Protein AF-A0A9N9E9T6-F1 (afdb_monomer_lite)

Organism: NCBI:txid144530

pLDDT: mean 80.27, std 19.2, range [34.91, 97.0]

Structure (mmCIF, N/CA/C/O backbone):
data_AF-A0A9N9E9T6-F1
#
_entry.id   AF-A0A9N9E9T6-F1
#
loop_
_atom_site.group_PDB
_atom_site.id
_atom_site.type_symbol
_atom_site.label_atom_id
_atom_site.label_alt_id
_atom_site.label_comp_id
_atom_site.label_asym_id
_atom_site.label_entity_id
_atom_site.label_seq_id
_atom_site.pdbx_PDB_ins_code
_atom_site.Cartn_x
_atom_site.Cartn_y
_atom_site.Cartn_z
_atom_site.occupancy
_atom_site.B_iso_or_equiv
_atom_site.auth_seq_id
_atom_site.auth_comp_id
_atom_site.auth_asym_id
_atom_site.auth_atom_id
_atom_site.pdbx_PDB_model_num
ATOM 1 N N . TYR A 1 1 ? -18.370 -9.117 -5.493 1.00 63.47 1 TYR A N 1
ATOM 2 C CA . TYR A 1 1 ? -17.290 -8.303 -4.885 1.00 63.47 1 TYR A CA 1
ATOM 3 C C . TYR A 1 1 ? -17.843 -7.267 -3.908 1.00 63.47 1 TYR A C 1
ATOM 5 O O . TYR A 1 1 ? -17.446 -7.291 -2.751 1.00 63.47 1 TYR A O 1
ATOM 13 N N . GLN A 1 2 ? -18.786 -6.411 -4.325 1.00 74.94 2 GLN A N 1
ATOM 14 C CA . GLN A 1 2 ? -19.366 -5.367 -3.461 1.00 74.94 2 GLN A CA 1
ATOM 15 C C . GLN A 1 2 ? -20.011 -5.919 -2.179 1.00 74.94 2 GLN A C 1
ATOM 17 O O . GLN A 1 2 ? -19.661 -5.466 -1.097 1.00 74.94 2 GLN A O 1
ATOM 22 N N . GLU A 1 3 ? -20.833 -6.968 -2.274 1.00 76.94 3 GLU A N 1
ATOM 23 C CA . GLU A 1 3 ? -21.468 -7.574 -1.090 1.00 76.94 3 GLU A CA 1
ATOM 24 C C . GLU A 1 3 ? -20.465 -8.157 -0.084 1.00 76.94 3 GLU A C 1
ATOM 26 O O . GLU A 1 3 ? -20.664 -8.079 1.125 1.00 76.94 3 GLU A O 1
ATOM 31 N N . GLN A 1 4 ? -19.365 -8.746 -0.565 1.00 77.50 4 GLN A N 1
ATOM 32 C CA . GLN A 1 4 ? -18.329 -9.294 0.314 1.00 77.50 4 GLN A CA 1
ATOM 33 C C . GLN A 1 4 ? -17.554 -8.179 1.013 1.00 77.50 4 GLN A C 1
ATOM 35 O O . GLN A 1 4 ? -17.301 -8.279 2.211 1.00 77.50 4 GLN A O 1
ATOM 40 N N . LYS A 1 5 ? -17.229 -7.102 0.287 1.00 80.81 5 LYS A N 1
ATOM 41 C CA . LYS A 1 5 ? -16.600 -5.913 0.864 1.00 80.81 5 LYS A CA 1
ATOM 42 C C . LYS A 1 5 ? -17.483 -5.315 1.961 1.00 80.81 5 LYS A C 1
ATOM 44 O O . LYS A 1 5 ? -17.016 -5.118 3.074 1.00 80.81 5 LYS A O 1
ATOM 49 N N . GLU A 1 6 ? -18.768 -5.131 1.679 1.00 87.00 6 GLU A N 1
ATOM 50 C CA . GLU A 1 6 ? -19.719 -4.568 2.637 1.00 87.00 6 GLU A CA 1
ATOM 51 C C . GLU A 1 6 ? -19.881 -5.447 3.889 1.00 87.00 6 GLU A C 1
ATOM 53 O O . GLU A 1 6 ? -19.953 -4.939 5.007 1.00 87.00 6 GLU A O 1
ATOM 58 N N . ARG A 1 7 ? -19.891 -6.780 3.735 1.00 88.56 7 ARG A N 1
ATOM 59 C CA . ARG A 1 7 ? -19.899 -7.706 4.881 1.00 88.56 7 ARG A CA 1
ATOM 60 C C . ARG A 1 7 ? -18.643 -7.565 5.737 1.00 88.56 7 ARG A C 1
ATOM 62 O O . ARG A 1 7 ? -18.753 -7.557 6.960 1.00 88.56 7 ARG A O 1
ATOM 69 N N . VAL A 1 8 ? -17.470 -7.461 5.112 1.00 88.75 8 VAL A N 1
ATOM 70 C CA . VAL A 1 8 ? -16.201 -7.270 5.829 1.00 88.75 8 VAL A CA 1
ATOM 71 C C . VAL A 1 8 ? -16.197 -5.934 6.565 1.00 88.75 8 VAL A C 1
ATOM 73 O O . VAL A 1 8 ? -15.870 -5.913 7.749 1.00 88.75 8 VAL A O 1
ATOM 76 N N . ASP A 1 9 ? -16.620 -4.852 5.915 1.00 89.81 9 ASP A N 1
ATOM 77 C CA . ASP A 1 9 ? -16.664 -3.519 6.523 1.00 89.81 9 ASP A CA 1
ATOM 78 C C . ASP A 1 9 ? -17.612 -3.503 7.736 1.00 89.81 9 ASP A C 1
ATOM 80 O O . ASP A 1 9 ? -17.211 -3.095 8.824 1.00 89.81 9 ASP A O 1
ATOM 84 N N . LYS A 1 10 ? -18.804 -4.110 7.622 1.00 92.50 10 LYS A N 1
ATOM 85 C CA . LYS A 1 10 ? -19.735 -4.271 8.757 1.00 92.50 10 LYS A CA 1
ATOM 86 C C . LYS A 1 10 ? -19.143 -5.077 9.915 1.00 92.50 10 LYS A C 1
ATOM 88 O O . LYS A 1 10 ? -19.420 -4.779 11.076 1.00 92.50 10 LYS A O 1
ATOM 93 N N . LEU A 1 11 ? -18.371 -6.127 9.633 1.00 92.25 11 LEU A N 1
ATOM 94 C CA . LEU A 1 11 ? -17.712 -6.915 10.681 1.00 92.25 11 LEU A CA 1
ATOM 95 C C . LEU A 1 11 ? -16.630 -6.101 11.388 1.00 92.25 11 LEU A C 1
ATOM 97 O O . LEU A 1 11 ? -16.547 -6.136 12.613 1.00 92.25 11 LEU A O 1
ATOM 101 N N . LYS A 1 12 ? -15.836 -5.344 10.631 1.00 91.50 12 LYS A N 1
ATOM 102 C CA . LYS A 1 12 ? -14.833 -4.437 11.187 1.00 91.50 12 LYS A CA 1
ATOM 103 C C . LYS A 1 12 ? -15.467 -3.364 12.067 1.00 91.50 12 LYS A C 1
ATOM 105 O O . LYS A 1 12 ? -14.979 -3.129 13.169 1.00 91.50 12 LYS A O 1
ATOM 110 N N . ASP A 1 13 ? -16.583 -2.785 11.633 1.00 93.06 13 ASP A N 1
ATOM 111 C CA . ASP A 1 13 ? -17.320 -1.791 12.416 1.00 93.06 13 ASP A CA 1
ATOM 112 C C . ASP A 1 13 ? -17.833 -2.384 13.731 1.00 93.06 13 ASP A C 1
ATOM 114 O O . ASP A 1 13 ? -17.643 -1.787 14.788 1.00 93.06 13 ASP A O 1
ATOM 118 N N . LYS A 1 14 ? -18.399 -3.599 13.702 1.00 93.62 14 LYS A N 1
ATOM 119 C CA . LYS A 1 14 ? -18.826 -4.308 14.921 1.00 93.62 14 LYS A CA 1
ATOM 120 C C . LYS A 1 14 ? -17.665 -4.584 15.876 1.00 93.62 14 LYS A C 1
ATOM 122 O O . LYS A 1 14 ? -17.822 -4.429 17.084 1.00 93.62 14 LYS A O 1
ATOM 127 N N . LEU A 1 15 ? -16.509 -4.998 15.355 1.00 93.00 15 LEU A N 1
ATOM 128 C CA . LEU A 1 15 ? -15.321 -5.243 16.175 1.00 93.00 1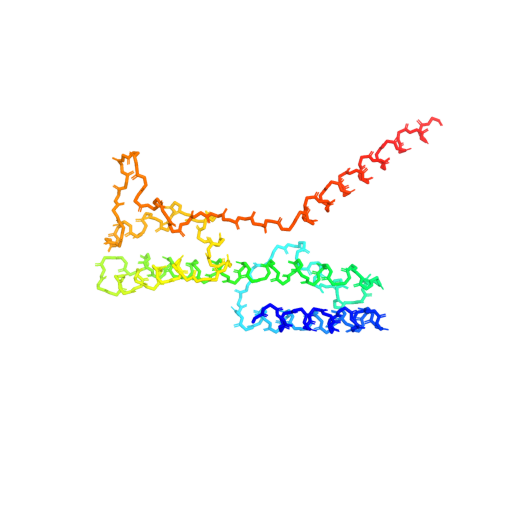5 LEU A CA 1
ATOM 129 C C . LEU A 1 15 ? -14.812 -3.951 16.821 1.00 93.00 15 LEU A C 1
ATOM 131 O O . LEU A 1 15 ? -14.514 -3.952 18.013 1.00 93.00 15 LEU A O 1
ATOM 135 N N . ALA A 1 16 ? -14.766 -2.857 16.058 1.00 93.38 16 ALA A N 1
ATOM 136 C CA . ALA A 1 16 ? -14.370 -1.549 16.561 1.00 93.38 16 ALA A CA 1
ATOM 137 C C . ALA A 1 16 ? -15.360 -1.001 17.599 1.00 93.38 16 ALA A C 1
ATOM 139 O O . ALA A 1 16 ? -14.928 -0.412 18.578 1.00 93.38 16 ALA A O 1
ATOM 140 N N . GLN A 1 17 ? -16.669 -1.202 17.415 1.00 95.19 17 GLN A N 1
ATOM 141 C CA . GLN A 1 17 ? -17.698 -0.772 18.373 1.00 95.19 17 GLN A CA 1
ATOM 142 C C . GLN A 1 17 ? -17.651 -1.557 19.686 1.00 95.19 17 GLN A C 1
ATOM 144 O O . GLN A 1 17 ? -17.897 -0.982 20.741 1.00 95.19 17 GLN A O 1
ATOM 149 N N . ASN A 1 18 ? -17.352 -2.857 19.622 1.00 95.12 18 ASN A N 1
ATOM 150 C CA . ASN A 1 18 ? -17.278 -3.708 20.806 1.00 95.12 18 ASN A CA 1
ATOM 151 C C . ASN A 1 18 ? -16.043 -3.387 21.664 1.00 95.12 18 ASN A C 1
ATOM 153 O O . ASN A 1 18 ? -16.147 -3.261 22.879 1.00 95.12 18 ASN A O 1
ATOM 157 N N . ASP A 1 19 ? -14.874 -3.247 21.032 1.00 94.69 19 ASP A N 1
ATOM 158 C CA . ASP A 1 19 ? -13.629 -2.891 21.717 1.00 94.69 19 ASP A CA 1
ATOM 159 C C . ASP A 1 19 ? -12.697 -2.111 20.767 1.00 94.69 19 ASP A C 1
ATOM 161 O O . ASP A 1 19 ? -11.905 -2.714 20.024 1.00 94.69 19 ASP A O 1
ATOM 165 N N . PRO A 1 20 ? -12.769 -0.765 20.778 1.00 94.38 20 PRO A N 1
ATOM 166 C CA . PRO A 1 20 ? -11.979 0.086 19.891 1.00 94.38 20 PRO A CA 1
ATOM 167 C C . PRO A 1 20 ? -10.471 -0.121 20.055 1.00 94.38 20 PRO A C 1
ATOM 169 O O . PRO A 1 20 ? -9.730 -0.143 19.071 1.00 94.38 20 PRO A O 1
ATOM 172 N N . GLN A 1 21 ? -10.001 -0.313 21.290 1.00 94.81 21 GLN A N 1
ATOM 173 C CA . GLN A 1 21 ? -8.575 -0.433 21.587 1.00 94.81 21 GLN A CA 1
ATOM 174 C C . GLN A 1 21 ? -8.018 -1.779 21.128 1.00 94.81 21 GLN A C 1
ATOM 176 O O . GLN A 1 21 ? -6.951 -1.835 20.508 1.00 94.81 21 GLN A O 1
ATOM 181 N N . LYS A 1 22 ? -8.731 -2.876 21.406 1.00 95.06 22 LYS A N 1
ATOM 182 C CA . LYS A 1 22 ? -8.337 -4.213 20.950 1.00 95.06 22 LYS A CA 1
ATOM 183 C C . LYS A 1 22 ? -8.399 -4.317 19.433 1.00 95.06 22 LYS A C 1
ATOM 185 O O . LYS A 1 22 ? -7.484 -4.884 18.832 1.00 95.06 22 LYS A O 1
ATOM 190 N N . TYR A 1 23 ? -9.427 -3.741 18.811 1.00 96.56 23 TYR A N 1
ATOM 191 C CA . TYR A 1 23 ? -9.511 -3.676 17.358 1.00 96.56 23 TYR A CA 1
ATOM 192 C C . TYR A 1 23 ? -8.375 -2.834 16.758 1.00 96.56 23 TYR A C 1
ATOM 194 O O . TYR A 1 23 ? -7.718 -3.286 15.824 1.00 96.56 23 TYR A O 1
ATOM 202 N N . GLY A 1 24 ? -8.063 -1.669 17.336 1.00 95.56 24 GLY A N 1
ATOM 203 C CA . GLY A 1 24 ? -6.938 -0.830 16.909 1.00 95.56 24 GLY A CA 1
ATOM 204 C C . GLY A 1 24 ? -5.594 -1.564 16.957 1.00 95.56 24 GLY A C 1
ATOM 205 O O . GLY A 1 24 ? -4.829 -1.522 15.993 1.00 95.56 24 GLY A O 1
ATOM 206 N N . LYS A 1 25 ? -5.339 -2.334 18.022 1.00 96.56 25 LYS A N 1
ATOM 207 C CA . LYS A 1 25 ? -4.152 -3.201 18.141 1.00 96.56 25 LYS A CA 1
ATOM 208 C C . LYS A 1 25 ? -4.099 -4.279 17.060 1.00 96.56 25 LYS A C 1
ATOM 210 O O . LYS A 1 25 ? -3.042 -4.505 16.470 1.00 96.56 25 LYS A O 1
ATOM 215 N N . LEU A 1 26 ? -5.229 -4.932 16.786 1.00 95.81 26 LEU A N 1
ATOM 216 C CA . LEU A 1 26 ? -5.341 -5.930 15.720 1.00 95.81 26 LEU A CA 1
ATOM 217 C C . LEU A 1 26 ? -5.077 -5.308 14.341 1.00 95.81 26 LEU A C 1
ATOM 219 O O . LEU A 1 26 ? -4.311 -5.859 13.553 1.00 95.81 26 LEU A O 1
ATOM 223 N N . ALA A 1 27 ? -5.666 -4.143 14.067 1.00 95.44 27 ALA A N 1
ATOM 224 C CA . ALA A 1 27 ? -5.449 -3.400 12.834 1.00 95.44 27 ALA A CA 1
ATOM 225 C C . ALA A 1 27 ? -3.969 -3.031 12.657 1.00 95.44 27 ALA A C 1
ATOM 227 O O . ALA A 1 27 ? -3.389 -3.319 11.610 1.00 95.44 27 ALA A O 1
ATOM 228 N N . ALA A 1 28 ? -3.330 -2.482 13.696 1.00 96.75 28 ALA A N 1
ATOM 229 C CA . ALA A 1 28 ? -1.909 -2.142 13.673 1.00 96.75 28 ALA A CA 1
ATOM 230 C C . ALA A 1 28 ? -1.019 -3.364 13.407 1.00 96.75 28 ALA A C 1
ATOM 232 O O . ALA A 1 28 ? -0.074 -3.273 12.624 1.00 96.75 28 ALA A O 1
ATOM 233 N N . ARG A 1 29 ? -1.341 -4.525 13.995 1.00 97.00 29 ARG A N 1
ATOM 234 C CA . ARG A 1 29 ? -0.634 -5.783 13.717 1.00 97.00 29 ARG A CA 1
ATOM 235 C C . ARG A 1 29 ? -0.769 -6.201 12.252 1.00 97.00 29 ARG A C 1
ATOM 237 O O . ARG A 1 29 ? 0.240 -6.472 11.612 1.00 97.00 29 ARG A O 1
ATOM 244 N N . ASN A 1 30 ? -1.984 -6.193 11.706 1.00 95.88 30 ASN A N 1
ATOM 245 C CA . ASN A 1 30 ? -2.220 -6.542 10.301 1.00 95.88 30 ASN A CA 1
ATOM 246 C C . ASN A 1 30 ? -1.492 -5.584 9.342 1.00 95.88 30 ASN A C 1
ATOM 248 O O . ASN A 1 30 ? -1.000 -5.994 8.290 1.00 95.88 30 ASN A O 1
ATOM 252 N N . ILE A 1 31 ? -1.417 -4.298 9.696 1.00 95.94 31 ILE A N 1
ATOM 253 C CA . ILE A 1 31 ? -0.653 -3.296 8.948 1.00 95.94 31 ILE A CA 1
ATOM 254 C C . ILE A 1 31 ? 0.850 -3.599 9.028 1.00 95.94 31 ILE A C 1
ATOM 256 O O . ILE A 1 31 ? 1.522 -3.594 7.999 1.00 95.94 31 ILE A O 1
ATOM 260 N N . ALA A 1 32 ? 1.375 -3.920 10.212 1.00 94.75 32 ALA A N 1
ATOM 261 C CA . ALA A 1 32 ? 2.779 -4.285 10.392 1.00 94.75 32 ALA A CA 1
ATOM 262 C C . ALA A 1 32 ? 3.163 -5.544 9.596 1.00 94.75 32 ALA A C 1
ATOM 264 O O . ALA A 1 32 ? 4.214 -5.562 8.959 1.00 94.75 32 ALA A O 1
ATOM 265 N N . GLU A 1 33 ? 2.298 -6.561 9.559 1.00 95.44 33 GLU A N 1
ATOM 266 C CA . GLU A 1 33 ? 2.499 -7.767 8.744 1.00 95.44 33 GLU A CA 1
ATOM 267 C C . GLU A 1 33 ? 2.575 -7.426 7.245 1.00 95.44 33 GLU A C 1
ATOM 269 O O . GLU A 1 33 ? 3.453 -7.923 6.541 1.00 95.44 33 GLU A O 1
ATOM 274 N N . ARG A 1 34 ? 1.730 -6.506 6.756 1.00 94.19 34 ARG A N 1
ATOM 275 C CA . ARG A 1 34 ? 1.786 -6.017 5.364 1.00 94.19 34 ARG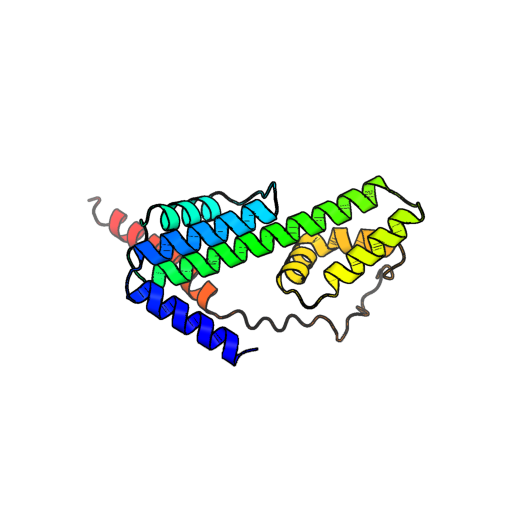 A CA 1
ATOM 276 C C . ARG A 1 34 ? 3.071 -5.254 5.055 1.00 94.19 34 ARG A C 1
ATOM 278 O O . ARG A 1 34 ? 3.656 -5.467 3.996 1.00 94.19 34 ARG A O 1
ATOM 285 N N . ILE A 1 35 ? 3.502 -4.376 5.960 1.00 93.88 35 ILE A N 1
ATOM 286 C CA . ILE A 1 35 ? 4.761 -3.630 5.820 1.00 93.88 35 ILE A CA 1
ATOM 287 C C . ILE A 1 35 ? 5.934 -4.611 5.777 1.00 93.88 35 ILE A C 1
ATOM 289 O O . ILE A 1 35 ? 6.765 -4.535 4.878 1.00 93.88 35 ILE A O 1
ATOM 293 N N . SER A 1 36 ? 5.964 -5.575 6.700 1.00 92.94 36 SER A N 1
ATOM 294 C CA . SER A 1 36 ? 7.016 -6.589 6.773 1.00 92.94 36 SER A CA 1
ATOM 295 C C . SER A 1 36 ? 7.070 -7.457 5.515 1.00 92.94 36 SER A C 1
ATOM 297 O O . SER A 1 36 ? 8.154 -7.666 4.974 1.00 92.94 36 SER A O 1
ATOM 299 N N . ALA A 1 37 ? 5.917 -7.881 4.988 1.00 93.19 37 ALA A N 1
ATOM 300 C CA . ALA A 1 37 ? 5.838 -8.637 3.738 1.00 93.19 37 ALA A CA 1
ATOM 301 C C . ALA A 1 37 ? 6.361 -7.848 2.523 1.00 93.19 37 ALA A C 1
ATOM 303 O O . ALA A 1 37 ? 6.841 -8.441 1.560 1.00 93.19 37 ALA A O 1
ATOM 304 N N . ALA A 1 38 ? 6.299 -6.514 2.566 1.00 90.00 38 ALA A N 1
ATOM 305 C CA . ALA A 1 38 ? 6.873 -5.650 1.541 1.00 90.00 38 ALA A CA 1
ATOM 306 C C . ALA A 1 38 ? 8.380 -5.385 1.732 1.00 90.00 38 ALA A C 1
ATOM 308 O O . ALA A 1 38 ? 8.995 -4.752 0.871 1.00 90.00 38 ALA A O 1
ATOM 309 N N . GLY A 1 39 ? 8.995 -5.844 2.827 1.00 90.25 39 GLY A N 1
ATOM 310 C CA . GLY A 1 39 ? 10.390 -5.567 3.182 1.00 90.25 39 GLY A CA 1
ATOM 311 C C . GLY A 1 39 ? 10.614 -4.107 3.596 1.00 90.25 39 GLY A C 1
ATOM 312 O O . GLY A 1 39 ? 9.761 -3.488 4.224 1.00 90.25 39 GLY A O 1
ATOM 313 N N . THR A 1 40 ? 11.765 -3.525 3.239 1.00 87.81 40 THR A N 1
ATOM 314 C CA . THR A 1 40 ? 12.078 -2.120 3.566 1.00 87.81 40 THR A CA 1
ATOM 315 C C . THR A 1 40 ? 11.088 -1.179 2.885 1.00 87.81 40 THR A C 1
ATOM 317 O O . THR A 1 40 ? 11.128 -1.030 1.662 1.00 87.81 40 THR A O 1
ATOM 320 N N . LEU A 1 41 ? 10.201 -0.559 3.661 1.00 91.00 41 LEU A N 1
ATOM 321 C CA . LEU A 1 41 ? 9.193 0.385 3.189 1.00 91.00 41 LEU A CA 1
ATOM 322 C C . LEU A 1 41 ? 9.387 1.723 3.899 1.00 91.00 41 LEU A C 1
ATOM 324 O O . LEU A 1 41 ? 9.445 1.774 5.125 1.00 91.00 41 LEU A O 1
ATOM 328 N N . ILE A 1 42 ? 9.478 2.803 3.128 1.00 86.56 42 ILE A N 1
ATOM 329 C CA . ILE A 1 42 ? 9.579 4.155 3.676 1.00 86.56 42 ILE A CA 1
ATOM 330 C C . ILE A 1 42 ? 8.165 4.720 3.776 1.00 86.56 42 ILE A C 1
ATOM 332 O O . ILE A 1 42 ? 7.487 4.893 2.764 1.00 86.56 42 ILE A O 1
ATOM 336 N N . LEU A 1 43 ? 7.734 4.978 5.006 1.00 91.56 43 LEU A N 1
ATOM 337 C CA . LEU A 1 43 ? 6.476 5.647 5.323 1.00 91.56 43 LEU A CA 1
ATOM 338 C C . LEU A 1 43 ? 6.776 7.043 5.858 1.00 91.56 43 LEU A C 1
ATOM 340 O O . LEU A 1 43 ? 7.802 7.245 6.508 1.00 91.56 43 LEU A O 1
ATOM 344 N N . ASP A 1 44 ? 5.885 7.991 5.591 1.00 91.69 44 ASP A N 1
ATOM 345 C CA . ASP A 1 44 ? 5.956 9.319 6.187 1.00 91.69 44 ASP A CA 1
ATOM 346 C C . ASP A 1 44 ? 5.689 9.262 7.703 1.00 91.69 44 ASP A C 1
ATOM 348 O O . ASP A 1 44 ? 5.086 8.318 8.225 1.00 91.69 44 ASP A O 1
ATOM 352 N N . GLN A 1 45 ? 6.157 10.289 8.412 1.00 93.12 45 GLN A N 1
ATOM 353 C CA . GLN A 1 45 ? 6.081 10.355 9.869 1.00 93.12 45 GLN A CA 1
ATOM 354 C C . GLN A 1 45 ? 4.634 10.339 10.387 1.00 93.12 45 GLN A C 1
ATOM 356 O O . GLN A 1 45 ? 4.370 9.711 11.410 1.00 93.12 45 GLN A O 1
ATOM 361 N N . GLU A 1 46 ? 3.693 10.971 9.677 1.00 93.38 46 GLU A N 1
ATOM 362 C CA . GLU A 1 46 ? 2.281 11.004 10.073 1.00 93.38 46 GLU A CA 1
ATOM 363 C C . GLU A 1 46 ? 1.670 9.595 10.024 1.00 93.38 46 GLU A C 1
ATOM 365 O O . GLU A 1 46 ? 1.006 9.160 10.968 1.00 93.38 46 GLU A O 1
ATOM 370 N N . THR A 1 47 ? 1.94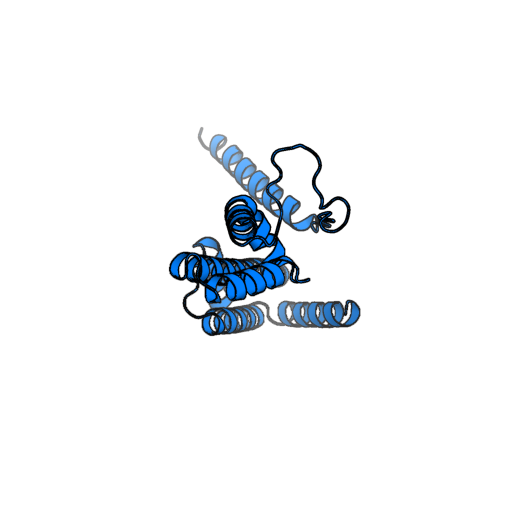0 8.836 8.958 1.00 93.94 47 THR A N 1
ATOM 371 C CA . THR A 1 47 ? 1.488 7.444 8.824 1.00 93.94 47 THR A CA 1
ATOM 372 C C . THR A 1 47 ? 2.084 6.553 9.918 1.00 93.94 47 THR A C 1
ATOM 374 O O . THR A 1 47 ? 1.367 5.741 10.508 1.00 93.94 47 THR A O 1
ATOM 377 N N . GLN A 1 48 ? 3.373 6.714 10.234 1.00 95.12 48 GLN A N 1
ATOM 378 C CA . GLN A 1 48 ? 4.026 5.969 11.319 1.00 95.12 48 GLN A CA 1
ATOM 379 C C . GLN A 1 48 ? 3.405 6.284 12.686 1.00 95.12 48 GLN A C 1
ATOM 381 O O . GLN A 1 48 ? 3.120 5.371 13.464 1.00 95.12 48 GLN A O 1
ATOM 386 N N . GLU A 1 49 ? 3.133 7.560 12.962 1.00 95.12 49 GLU A N 1
ATOM 387 C CA . GLU A 1 49 ? 2.505 7.988 14.211 1.00 95.12 49 GLU A CA 1
ATOM 388 C C . GLU A 1 49 ? 1.085 7.425 14.354 1.00 95.12 49 GLU A C 1
ATOM 390 O O . GLU A 1 49 ? 0.719 6.915 15.415 1.00 95.12 49 GLU A O 1
ATOM 395 N N . LYS A 1 50 ? 0.291 7.428 13.276 1.00 94.12 50 LYS A N 1
ATOM 396 C CA . LYS A 1 50 ? -1.049 6.816 13.268 1.00 94.12 50 LYS A CA 1
ATOM 397 C C . LYS A 1 50 ? -1.003 5.315 13.570 1.00 94.12 50 LYS A C 1
ATOM 399 O O . LYS A 1 50 ? -1.831 4.832 14.345 1.00 94.12 50 LYS A O 1
ATOM 404 N N . ILE A 1 51 ? -0.027 4.583 13.024 1.00 95.75 51 ILE A N 1
ATOM 405 C CA . ILE A 1 51 ? 0.180 3.156 13.332 1.00 95.75 51 ILE A CA 1
ATOM 406 C C . ILE A 1 51 ? 0.488 2.962 14.819 1.00 95.75 51 ILE A C 1
ATOM 408 O O . ILE A 1 51 ? -0.123 2.113 15.471 1.00 95.75 51 ILE A O 1
ATOM 412 N N . GLU A 1 52 ? 1.399 3.760 15.375 1.00 96.00 52 GLU A N 1
ATOM 413 C CA . GLU A 1 52 ? 1.747 3.681 16.796 1.00 96.00 52 GLU A CA 1
ATOM 414 C C . GLU A 1 52 ? 0.571 4.077 17.700 1.00 96.00 52 GLU A C 1
ATOM 416 O O . GLU A 1 52 ? 0.357 3.463 18.747 1.00 96.00 52 GLU A O 1
ATOM 421 N N . ASN A 1 53 ? -0.260 5.037 17.294 1.00 93.88 53 ASN A N 1
ATOM 422 C CA . ASN A 1 53 ? -1.465 5.405 18.034 1.00 93.88 53 ASN A CA 1
ATOM 423 C C . ASN A 1 53 ? -2.493 4.262 18.068 1.00 93.88 53 ASN A C 1
ATOM 425 O O . ASN A 1 53 ? -3.065 3.994 19.129 1.00 93.88 53 ASN A O 1
ATOM 429 N N . LEU A 1 54 ? -2.679 3.545 16.954 1.00 94.69 54 LEU A N 1
ATOM 430 C CA . LEU A 1 54 ? -3.516 2.341 16.896 1.00 94.69 54 LEU A CA 1
ATOM 431 C C . LEU A 1 54 ? -2.949 1.211 17.770 1.00 94.69 54 LEU A C 1
ATOM 433 O O . LEU A 1 54 ? -3.667 0.630 18.585 1.00 94.69 54 LEU A O 1
ATOM 437 N N . LYS A 1 55 ? -1.645 0.939 17.659 1.00 95.25 55 LYS A N 1
ATOM 438 C CA . LYS A 1 55 ? -0.933 -0.107 18.413 1.00 95.25 55 LYS A CA 1
ATOM 439 C C . LYS A 1 55 ? -0.968 0.117 19.924 1.00 95.25 55 LYS A C 1
ATOM 441 O O . LYS A 1 55 ? -1.109 -0.830 20.694 1.00 95.25 55 LYS A O 1
ATOM 446 N N . ASN A 1 56 ? -0.870 1.369 20.356 1.00 95.19 56 ASN A N 1
ATOM 447 C CA . ASN A 1 56 ? -0.877 1.719 21.772 1.00 95.19 56 ASN A CA 1
ATOM 448 C C . ASN A 1 56 ? -2.295 1.941 22.327 1.00 95.19 56 ASN A C 1
ATOM 450 O O . ASN A 1 56 ? -2.441 2.233 23.510 1.00 95.19 56 ASN A O 1
ATOM 454 N N . GLY A 1 57 ? -3.346 1.787 21.509 1.00 91.25 57 GLY A N 1
ATOM 455 C CA . GLY A 1 57 ? -4.735 1.982 21.938 1.00 91.25 57 GLY A CA 1
ATOM 456 C C . GLY A 1 57 ? -5.067 3.432 22.310 1.00 91.25 57 GLY A C 1
ATOM 457 O O . GLY A 1 57 ? -5.980 3.669 23.098 1.00 91.25 57 GLY A O 1
ATOM 458 N N . LYS A 1 58 ? -4.325 4.404 21.760 1.00 89.69 58 LYS A N 1
ATOM 459 C CA . LYS A 1 58 ? -4.525 5.841 22.019 1.00 89.69 58 LYS A CA 1
ATOM 460 C C . LYS A 1 58 ? -5.775 6.397 21.331 1.00 89.69 58 LYS A C 1
ATOM 462 O O . LYS A 1 58 ? -6.251 7.467 21.697 1.00 89.69 58 LYS A O 1
ATOM 467 N N . VAL A 1 59 ? -6.311 5.677 20.346 1.00 86.50 59 VAL A N 1
ATOM 468 C CA . VAL A 1 59 ? -7.581 6.000 19.690 1.00 86.50 59 VAL A CA 1
ATOM 469 C C . VAL A 1 59 ? -8.694 5.219 20.390 1.00 86.50 59 VAL A C 1
ATOM 471 O O . VAL A 1 59 ? -8.786 4.003 20.246 1.00 86.50 59 VAL A O 1
ATOM 474 N N . ALA A 1 60 ? -9.501 5.918 21.190 1.00 83.44 60 ALA A N 1
ATOM 475 C CA . ALA A 1 60 ? -10.551 5.306 22.010 1.00 83.44 60 ALA A CA 1
ATOM 476 C C . ALA A 1 60 ? -11.925 5.255 21.320 1.00 83.44 60 ALA A C 1
ATOM 478 O O . ALA A 1 60 ? -12.780 4.472 21.720 1.00 83.44 60 ALA A O 1
ATOM 479 N N . ASP A 1 61 ? -12.146 6.076 20.293 1.00 92.69 61 ASP A N 1
ATOM 480 C CA . ASP A 1 61 ? -13.408 6.115 19.555 1.00 92.69 61 ASP A CA 1
ATOM 481 C C . ASP A 1 61 ? -13.407 5.120 18.384 1.00 92.69 61 ASP A C 1
ATOM 483 O O . ASP A 1 61 ? -12.501 5.132 17.548 1.00 92.69 61 ASP A O 1
ATOM 487 N N . ALA A 1 62 ? -14.446 4.286 18.296 1.00 91.12 62 ALA A N 1
ATOM 488 C CA . ALA A 1 62 ? -14.577 3.247 17.273 1.00 91.12 62 ALA A CA 1
ATOM 489 C C . ALA A 1 62 ? -14.521 3.803 15.838 1.00 91.12 62 ALA A C 1
ATOM 491 O O . ALA A 1 62 ? -13.859 3.226 14.969 1.00 91.12 62 ALA A O 1
ATOM 492 N N . SER A 1 63 ? -15.185 4.936 15.581 1.00 91.19 63 SER A N 1
ATOM 493 C CA . SER A 1 63 ? -15.209 5.553 14.253 1.00 91.19 63 SER A CA 1
ATOM 494 C C . SER A 1 63 ? -13.843 6.124 13.882 1.00 91.19 63 SER A C 1
ATOM 496 O O . SER A 1 63 ? -13.422 5.990 12.731 1.00 91.19 63 SER A O 1
ATOM 498 N N . GLN A 1 64 ? -13.133 6.726 14.839 1.00 91.69 64 GLN A N 1
ATOM 499 C CA . GLN A 1 64 ? -11.770 7.209 14.629 1.00 91.69 64 GLN A CA 1
ATOM 500 C C . GLN A 1 64 ? -10.794 6.057 14.385 1.00 91.69 64 GLN A C 1
ATOM 502 O O . GLN A 1 64 ? -9.930 6.184 13.518 1.00 91.69 64 GLN A O 1
ATOM 507 N N . VAL A 1 65 ? -10.938 4.921 15.080 1.00 93.56 65 VAL A N 1
ATOM 508 C CA . VAL A 1 65 ? -10.110 3.730 14.830 1.00 93.56 65 VAL A CA 1
ATOM 509 C C . VAL A 1 65 ? -10.297 3.236 13.395 1.00 93.56 65 VAL A C 1
ATOM 511 O O . VAL A 1 65 ? -9.306 3.035 12.693 1.00 93.56 65 VAL A O 1
ATOM 514 N N . ARG A 1 66 ? -11.545 3.093 12.928 1.00 95.50 66 ARG A N 1
ATOM 515 C CA . ARG A 1 66 ? -11.851 2.639 11.558 1.00 95.50 66 ARG A CA 1
ATOM 516 C C . ARG A 1 66 ? -11.327 3.602 10.499 1.00 95.50 66 ARG A C 1
ATOM 518 O O . ARG A 1 66 ? -10.671 3.170 9.555 1.00 95.50 66 ARG A O 1
ATOM 525 N N . LYS A 1 67 ? -11.539 4.906 10.689 1.00 93.31 67 LYS A N 1
ATOM 526 C CA . LYS A 1 67 ? -11.028 5.935 9.777 1.00 93.31 67 LYS A CA 1
ATOM 527 C C . LYS A 1 67 ? -9.498 5.929 9.713 1.00 93.31 67 LYS A C 1
ATOM 529 O O . LYS A 1 67 ? -8.928 5.953 8.627 1.00 93.31 67 LYS A O 1
ATOM 534 N N . THR A 1 68 ? -8.838 5.840 10.868 1.00 93.00 68 THR A N 1
ATOM 535 C CA . THR A 1 68 ? -7.371 5.785 10.949 1.00 93.00 68 THR A CA 1
ATOM 536 C C . THR A 1 68 ? -6.833 4.518 10.284 1.00 93.00 68 THR A C 1
ATOM 538 O O . THR A 1 68 ? -5.874 4.596 9.523 1.00 93.00 68 THR A O 1
ATOM 541 N N . GLU A 1 69 ? -7.455 3.355 10.511 1.00 94.62 69 GLU A N 1
ATOM 542 C CA . GLU A 1 69 ? -7.097 2.107 9.824 1.00 94.62 69 GLU A CA 1
ATOM 543 C C . GLU A 1 69 ? -7.173 2.268 8.300 1.00 94.62 69 GLU A C 1
ATOM 545 O O . GLU A 1 69 ? -6.233 1.901 7.599 1.00 94.62 69 GLU A O 1
ATOM 550 N N . GLU A 1 70 ? -8.274 2.810 7.777 1.00 94.19 70 GLU A N 1
ATOM 551 C CA . GLU A 1 70 ? -8.479 2.976 6.335 1.00 94.19 70 GLU A CA 1
ATOM 552 C C . GLU A 1 70 ? -7.461 3.929 5.707 1.00 94.19 70 GLU A C 1
ATOM 554 O O . GLU A 1 70 ? -6.876 3.604 4.670 1.00 94.19 70 GLU A O 1
ATOM 559 N N . GLU A 1 71 ? -7.202 5.067 6.355 1.00 93.25 71 GLU A N 1
ATOM 560 C CA . GLU A 1 71 ? -6.177 6.023 5.931 1.00 93.25 71 GLU A CA 1
ATOM 561 C C . GLU A 1 71 ? -4.790 5.373 5.898 1.00 93.25 71 GLU A C 1
ATOM 563 O O . GLU A 1 71 ? -4.091 5.447 4.886 1.00 93.25 71 GLU A O 1
ATOM 568 N N . VAL A 1 72 ? -4.402 4.688 6.976 1.00 94.94 72 VAL A N 1
ATOM 569 C CA . VAL A 1 72 ? -3.090 4.043 7.071 1.00 94.94 72 VAL A CA 1
ATOM 570 C C . VAL A 1 72 ? -2.948 2.915 6.050 1.00 94.94 72 VAL A C 1
ATOM 572 O O . VAL A 1 72 ? -1.927 2.836 5.369 1.00 94.94 72 VAL A O 1
ATOM 575 N N . ILE A 1 73 ? -3.962 2.058 5.886 1.00 95.00 73 ILE A N 1
ATOM 576 C CA . ILE A 1 73 ? -3.943 0.988 4.877 1.00 95.00 73 ILE A CA 1
ATOM 577 C C . ILE A 1 73 ? -3.806 1.580 3.474 1.00 95.00 73 ILE A C 1
ATOM 579 O O . ILE A 1 73 ? -3.057 1.043 2.654 1.00 95.00 73 ILE A O 1
ATOM 583 N N . HIS A 1 74 ? -4.502 2.683 3.188 1.00 93.81 74 HIS A N 1
ATOM 584 C CA . HIS A 1 74 ? -4.375 3.370 1.911 1.00 93.81 74 HIS A CA 1
ATOM 585 C C . HIS A 1 74 ? -2.939 3.857 1.671 1.00 93.81 74 HIS A C 1
ATOM 587 O O . HIS A 1 74 ? -2.371 3.539 0.624 1.00 93.81 74 HIS A O 1
ATOM 593 N N . GLN A 1 75 ? -2.333 4.548 2.643 1.00 94.12 75 GLN A N 1
ATOM 594 C CA . GLN A 1 75 ? -0.960 5.051 2.522 1.00 94.12 75 GLN A CA 1
ATOM 595 C C . GLN A 1 75 ? 0.066 3.924 2.387 1.00 94.12 75 GLN A C 1
ATOM 597 O O . GLN A 1 75 ? 0.934 3.982 1.518 1.00 94.12 75 GLN A O 1
ATOM 602 N N . VAL A 1 76 ? -0.063 2.857 3.180 1.00 95.19 76 VAL A N 1
ATOM 603 C CA . VAL A 1 76 ? 0.830 1.691 3.111 1.00 95.19 76 VAL A CA 1
ATOM 604 C C . VAL A 1 76 ? 0.738 1.014 1.744 1.00 95.19 76 VAL A C 1
ATOM 606 O O . VAL A 1 76 ? 1.766 0.762 1.120 1.00 95.19 76 VAL A O 1
ATOM 609 N N . ASN A 1 77 ? -0.468 0.769 1.226 1.00 95.06 77 ASN A N 1
ATOM 610 C CA . ASN A 1 77 ? -0.635 0.154 -0.094 1.00 95.06 77 ASN A CA 1
ATOM 611 C C . ASN A 1 77 ? -0.081 1.046 -1.219 1.00 95.06 77 ASN A C 1
ATOM 613 O O . ASN A 1 77 ? 0.552 0.540 -2.148 1.00 95.06 77 ASN A O 1
ATOM 617 N N . LEU A 1 78 ? -0.269 2.368 -1.128 1.00 94.50 78 LEU A N 1
ATOM 618 C CA . LEU A 1 78 ? 0.312 3.312 -2.081 1.00 94.50 78 LEU A CA 1
ATOM 619 C C . LEU A 1 78 ? 1.845 3.328 -2.002 1.00 94.50 78 LEU A C 1
ATOM 621 O O . LEU A 1 78 ? 2.510 3.355 -3.038 1.00 94.50 78 LEU A O 1
ATOM 625 N N . ALA A 1 79 ? 2.421 3.283 -0.801 1.00 95.25 79 ALA A N 1
ATOM 626 C CA . ALA A 1 79 ? 3.866 3.211 -0.609 1.00 95.25 79 ALA A CA 1
ATOM 627 C C . ALA A 1 79 ? 4.450 1.914 -1.193 1.00 95.25 79 ALA A C 1
ATOM 629 O O . ALA A 1 79 ? 5.470 1.959 -1.881 1.00 95.25 79 ALA A O 1
ATOM 630 N N . ILE A 1 80 ? 3.780 0.773 -0.993 1.00 95.62 80 ILE A N 1
ATOM 631 C CA . ILE A 1 80 ? 4.177 -0.519 -1.577 1.00 95.62 80 ILE A CA 1
ATOM 632 C C . ILE A 1 80 ? 4.160 -0.440 -3.108 1.00 95.62 80 ILE A C 1
ATOM 634 O O . ILE A 1 80 ? 5.123 -0.844 -3.760 1.00 95.62 80 ILE A O 1
ATOM 638 N N . ALA A 1 81 ? 3.100 0.131 -3.686 1.00 95.38 81 ALA A N 1
ATOM 639 C CA . ALA A 1 81 ? 2.999 0.344 -5.127 1.00 95.38 81 ALA A CA 1
ATOM 640 C C . ALA A 1 81 ? 4.139 1.240 -5.650 1.00 95.38 81 ALA A C 1
ATOM 642 O O . ALA A 1 81 ? 4.843 0.887 -6.596 1.00 95.38 81 ALA A O 1
ATOM 643 N N . LYS A 1 82 ? 4.396 2.378 -4.997 1.00 94.81 82 LYS A N 1
ATOM 644 C CA . LYS A 1 82 ? 5.506 3.277 -5.358 1.00 94.81 82 LYS A CA 1
ATOM 645 C C . LYS A 1 82 ? 6.863 2.580 -5.293 1.00 94.81 82 LYS A C 1
ATOM 647 O O . LYS A 1 82 ? 7.674 2.758 -6.198 1.00 94.81 82 LYS A O 1
ATOM 652 N N . LYS A 1 83 ? 7.101 1.774 -4.256 1.00 94.94 83 LYS A N 1
ATOM 653 C CA . LYS A 1 83 ? 8.329 0.989 -4.116 1.00 94.94 83 LYS A CA 1
ATOM 654 C C . LYS A 1 83 ? 8.502 0.027 -5.290 1.00 94.94 83 LYS A C 1
ATOM 656 O O . LYS A 1 83 ? 9.533 0.076 -5.951 1.00 94.94 83 LYS A O 1
ATOM 661 N N . LYS A 1 84 ? 7.481 -0.780 -5.592 1.00 94.50 84 LYS A N 1
ATOM 662 C CA . LYS A 1 84 ? 7.526 -1.746 -6.699 1.00 94.50 84 LYS A CA 1
ATOM 663 C C . LYS A 1 84 ? 7.762 -1.066 -8.050 1.00 94.50 84 LYS A C 1
ATOM 665 O O . LYS A 1 84 ? 8.546 -1.556 -8.857 1.00 94.50 84 LYS A O 1
ATOM 670 N N . LEU A 1 85 ? 7.124 0.083 -8.283 1.00 95.31 85 LEU A N 1
ATOM 671 C CA . LEU A 1 85 ? 7.376 0.890 -9.475 1.00 95.31 85 LEU A CA 1
ATOM 672 C C . LEU A 1 85 ? 8.836 1.366 -9.525 1.00 95.31 85 LEU A C 1
ATOM 674 O O . LEU A 1 85 ? 9.496 1.196 -10.543 1.00 95.31 85 LEU A O 1
ATOM 678 N N . SER A 1 86 ? 9.358 1.911 -8.426 1.00 93.50 86 SER A N 1
ATOM 679 C CA . SER A 1 86 ? 10.750 2.370 -8.337 1.00 93.50 86 SER A CA 1
ATOM 680 C C . SER A 1 86 ? 11.757 1.247 -8.608 1.00 93.50 86 SER A C 1
ATOM 682 O O . SER A 1 86 ? 12.711 1.443 -9.359 1.00 93.50 86 SER A O 1
ATOM 684 N N . GLU A 1 87 ? 11.518 0.050 -8.067 1.00 93.81 87 GLU A N 1
ATOM 685 C CA . GLU A 1 87 ? 12.346 -1.136 -8.313 1.00 93.81 87 GLU A CA 1
ATOM 686 C C . GLU A 1 87 ? 12.350 -1.522 -9.799 1.00 93.81 87 GLU A C 1
ATOM 688 O O . GLU A 1 87 ? 13.426 -1.688 -10.377 1.00 93.81 87 GLU A O 1
ATOM 693 N N . LEU A 1 88 ? 11.179 -1.558 -10.451 1.00 94.38 88 LEU A N 1
ATOM 694 C CA . LEU A 1 88 ? 11.075 -1.809 -11.895 1.00 94.38 88 LEU A CA 1
ATOM 695 C C . LEU A 1 88 ? 11.852 -0.770 -12.715 1.00 94.38 88 LEU A C 1
ATOM 697 O O . LEU A 1 88 ? 12.615 -1.130 -13.612 1.00 94.38 88 LEU A O 1
ATOM 701 N N . LEU A 1 89 ? 11.700 0.517 -12.395 1.00 93.31 89 LEU A N 1
ATOM 702 C CA . LEU A 1 89 ? 12.403 1.591 -13.101 1.00 93.3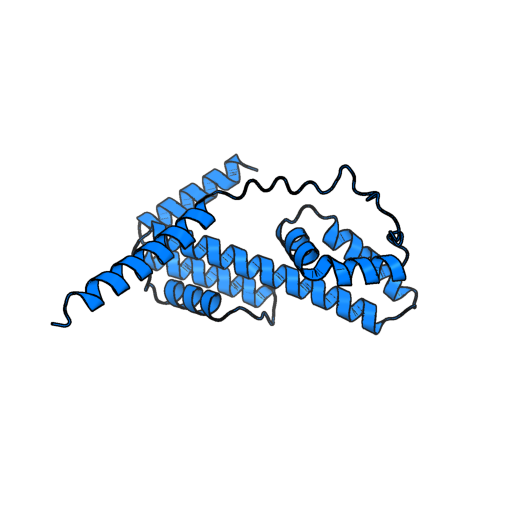1 89 LEU A CA 1
ATOM 703 C C . LEU A 1 89 ? 13.920 1.506 -12.891 1.00 93.31 89 LEU A C 1
ATOM 705 O O . LEU A 1 89 ? 14.685 1.717 -13.832 1.00 93.31 89 LEU A O 1
ATOM 709 N N . ALA A 1 90 ? 14.373 1.173 -11.680 1.00 92.50 90 ALA A N 1
ATOM 710 C CA . ALA A 1 90 ? 15.790 1.009 -11.381 1.00 92.50 90 ALA A CA 1
ATOM 711 C C . ALA A 1 90 ? 16.394 -0.196 -12.117 1.00 92.50 90 ALA A C 1
ATOM 713 O O . ALA A 1 90 ? 17.512 -0.102 -12.623 1.00 92.50 90 ALA A O 1
ATOM 714 N N . GLU A 1 91 ? 15.668 -1.312 -12.212 1.00 92.06 91 GLU A N 1
ATOM 715 C CA . GLU A 1 91 ? 16.091 -2.483 -12.984 1.00 92.06 91 GLU A CA 1
ATOM 716 C C . GLU A 1 91 ? 16.218 -2.168 -14.477 1.00 92.06 91 GLU A C 1
ATOM 718 O O . GLU A 1 91 ? 17.244 -2.490 -15.076 1.00 92.06 91 GLU A O 1
ATOM 723 N N . ILE A 1 92 ? 15.235 -1.481 -15.071 1.00 90.75 92 ILE A N 1
ATOM 724 C CA . ILE A 1 92 ? 15.293 -1.081 -16.487 1.00 90.75 92 ILE A CA 1
ATOM 725 C C . ILE A 1 92 ? 16.501 -0.171 -16.737 1.00 90.75 92 ILE A C 1
ATOM 727 O O . ILE A 1 92 ? 17.292 -0.435 -17.644 1.00 90.75 92 ILE A O 1
ATOM 731 N N . LYS A 1 93 ? 16.705 0.847 -15.888 1.00 88.56 93 LYS A N 1
ATOM 732 C CA . LYS A 1 93 ? 17.854 1.762 -15.999 1.00 88.56 93 LYS A CA 1
ATOM 733 C C . LYS A 1 93 ? 19.194 1.033 -15.897 1.00 88.56 93 LYS A C 1
ATOM 735 O O . LYS A 1 93 ? 20.102 1.330 -16.665 1.00 88.56 93 LYS A O 1
ATOM 740 N N . LYS A 1 94 ? 19.319 0.058 -14.989 1.00 90.81 94 LYS A N 1
ATOM 741 C CA . LYS A 1 94 ? 20.534 -0.766 -14.850 1.00 90.81 94 LYS A CA 1
ATOM 742 C C . LYS A 1 94 ? 20.801 -1.636 -16.081 1.00 90.81 94 LYS A C 1
ATOM 744 O O . LYS A 1 94 ? 21.957 -1.894 -16.400 1.00 90.81 94 LYS A O 1
ATOM 749 N N . LEU A 1 95 ? 19.754 -2.113 -16.755 1.00 89.00 95 LEU A N 1
ATOM 750 C CA . LEU A 1 95 ? 19.863 -2.993 -17.922 1.00 89.00 95 LEU A CA 1
ATOM 751 C C . LEU A 1 95 ? 20.115 -2.230 -19.239 1.00 89.00 95 LEU A C 1
ATOM 753 O O . LEU A 1 95 ? 20.644 -2.812 -20.190 1.00 89.00 95 LEU A O 1
ATOM 757 N N . GLY A 1 96 ? 19.771 -0.943 -19.310 1.00 81.38 96 GLY A N 1
ATOM 758 C CA . GLY A 1 96 ? 20.015 -0.099 -20.480 1.00 81.38 96 GLY A CA 1
ATOM 759 C C . GLY A 1 96 ? 19.215 -0.544 -21.711 1.00 81.38 96 GLY A C 1
ATOM 760 O O . GLY A 1 96 ? 17.995 -0.658 -21.658 1.00 81.38 96 GLY A O 1
ATOM 761 N N . LYS A 1 97 ? 19.894 -0.784 -22.843 1.00 77.50 97 LYS A N 1
ATOM 762 C CA . LYS A 1 97 ? 19.265 -1.156 -24.133 1.00 77.50 97 LYS A CA 1
ATOM 763 C C . LYS A 1 97 ? 19.347 -2.652 -24.469 1.00 77.50 97 LYS A C 1
ATOM 765 O O . LYS A 1 97 ? 19.216 -3.041 -25.627 1.00 77.50 97 LYS A O 1
ATOM 770 N N . ASN A 1 98 ? 19.620 -3.508 -23.486 1.00 82.75 98 ASN A N 1
ATOM 771 C CA . ASN A 1 98 ? 19.723 -4.945 -23.733 1.00 82.75 98 ASN A CA 1
ATOM 772 C C . ASN A 1 98 ? 18.333 -5.612 -23.872 1.00 82.75 98 ASN A C 1
ATOM 774 O O . ASN A 1 98 ? 17.303 -5.047 -23.508 1.00 82.75 98 ASN A O 1
ATOM 778 N N . LYS A 1 99 ? 18.293 -6.858 -24.366 1.00 79.69 99 LYS A N 1
ATOM 779 C CA . LYS A 1 99 ? 17.040 -7.625 -24.523 1.00 79.69 99 LYS A CA 1
ATOM 780 C C . LYS A 1 99 ? 16.254 -7.770 -23.206 1.00 79.69 99 LYS A C 1
ATOM 782 O O . LYS A 1 99 ? 15.027 -7.730 -23.225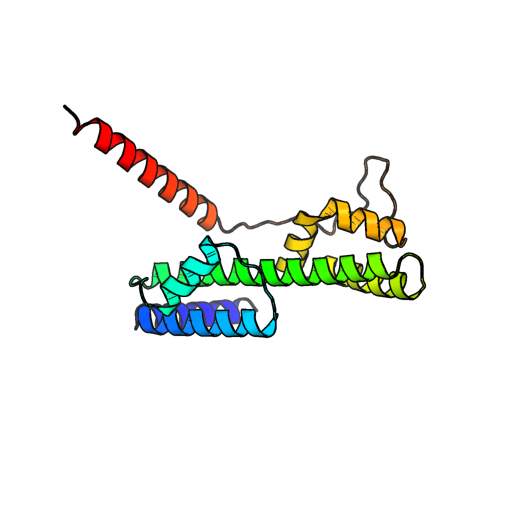 1.00 79.69 99 LYS A O 1
ATOM 787 N N . LYS A 1 100 ? 16.951 -7.879 -22.069 1.00 84.38 100 LYS A N 1
ATOM 788 C CA . LYS A 1 100 ? 16.340 -7.987 -20.732 1.00 84.38 100 LYS A CA 1
ATOM 789 C C . LYS A 1 100 ? 15.651 -6.687 -20.296 1.00 84.38 100 LYS A C 1
ATOM 791 O O . LYS A 1 100 ? 14.651 -6.741 -19.590 1.00 84.38 100 LYS A O 1
ATOM 796 N N . ALA A 1 101 ? 16.135 -5.526 -20.738 1.00 84.56 101 ALA A N 1
ATOM 797 C CA . ALA A 1 101 ? 15.489 -4.240 -20.489 1.00 84.56 101 ALA A CA 1
ATOM 798 C C . ALA A 1 101 ? 14.114 -4.176 -21.162 1.00 84.56 101 ALA A C 1
ATOM 800 O O . ALA A 1 101 ? 13.155 -3.710 -20.552 1.00 84.56 101 ALA A O 1
ATOM 801 N N . LYS A 1 102 ? 13.987 -4.749 -22.366 1.00 83.31 102 LYS A N 1
ATOM 802 C CA . LYS A 1 102 ? 12.700 -4.865 -23.062 1.00 83.31 102 LYS A CA 1
ATOM 803 C C . LYS A 1 102 ? 11.723 -5.776 -22.314 1.00 83.31 102 LYS A C 1
ATOM 805 O O . LYS A 1 102 ? 10.554 -5.435 -22.187 1.00 83.31 102 LYS A O 1
ATOM 810 N N . GLU A 1 103 ? 12.187 -6.902 -21.772 1.00 88.31 103 GLU A N 1
ATOM 811 C CA . GLU A 1 103 ? 11.356 -7.777 -20.925 1.00 88.31 103 GLU A CA 1
ATOM 812 C C . GLU A 1 103 ? 10.841 -7.024 -19.688 1.00 88.31 103 GLU A C 1
ATOM 814 O O . GLU A 1 103 ? 9.640 -7.019 -19.421 1.00 88.31 103 GLU A O 1
ATOM 819 N N . LYS A 1 104 ? 11.717 -6.284 -19.000 1.00 89.00 104 LYS A N 1
ATOM 820 C CA . LYS A 1 104 ? 11.331 -5.452 -17.850 1.00 89.00 104 LYS A CA 1
ATOM 821 C C . LYS A 1 104 ? 10.434 -4.271 -18.223 1.00 89.00 104 LYS A C 1
ATOM 823 O O . LYS A 1 104 ? 9.540 -3.923 -17.457 1.00 89.00 104 LYS A O 1
ATOM 828 N N . GLY A 1 105 ? 10.594 -3.702 -19.416 1.00 86.88 105 GLY A N 1
ATOM 829 C CA . GLY A 1 105 ? 9.658 -2.727 -19.974 1.00 86.88 105 GLY A CA 1
ATOM 830 C C . GLY A 1 105 ? 8.256 -3.313 -20.180 1.00 86.88 105 GLY A C 1
ATOM 831 O O . GLY A 1 105 ? 7.266 -2.637 -19.904 1.00 86.88 105 GLY A O 1
ATOM 832 N N . SER A 1 106 ? 8.146 -4.595 -20.552 1.00 88.75 106 SER A N 1
ATOM 833 C CA . SER A 1 106 ? 6.847 -5.278 -20.595 1.00 88.75 106 SER A CA 1
ATOM 834 C C . SER A 1 106 ? 6.246 -5.460 -19.202 1.00 88.75 106 SER A C 1
ATOM 836 O O . SER A 1 106 ? 5.024 -5.368 -19.073 1.00 88.75 106 SER A O 1
ATOM 838 N N . ASP A 1 107 ? 7.057 -5.724 -18.176 1.00 92.44 107 ASP A N 1
ATOM 839 C CA . ASP A 1 107 ? 6.575 -5.821 -16.793 1.00 92.44 107 ASP A CA 1
ATOM 840 C C . ASP A 1 107 ? 6.084 -4.464 -16.280 1.00 92.44 107 ASP A C 1
ATOM 842 O O . ASP A 1 107 ? 5.030 -4.391 -15.649 1.00 92.44 107 ASP A O 1
ATOM 846 N N . LEU A 1 108 ? 6.791 -3.382 -16.619 1.00 92.50 108 LEU A N 1
ATOM 847 C CA . LEU A 1 108 ? 6.358 -2.013 -16.345 1.00 92.50 108 LEU A CA 1
ATOM 848 C C . LEU A 1 108 ? 5.034 -1.692 -17.049 1.00 92.50 108 LEU A C 1
ATOM 850 O O . LEU A 1 108 ? 4.119 -1.169 -16.418 1.00 92.50 108 LEU A O 1
ATOM 854 N N . PHE A 1 109 ? 4.897 -2.058 -18.326 1.00 88.75 109 PHE A N 1
ATOM 855 C CA . PHE A 1 109 ? 3.651 -1.870 -19.068 1.00 88.75 109 PHE A CA 1
ATOM 856 C C . PHE A 1 109 ? 2.480 -2.636 -18.432 1.00 88.75 109 PHE A C 1
ATOM 858 O O . PHE A 1 109 ? 1.403 -2.072 -18.239 1.00 88.75 109 PHE A O 1
ATOM 865 N N . LYS A 1 110 ? 2.689 -3.900 -18.041 1.00 91.25 110 LYS A N 1
ATOM 866 C CA . LYS A 1 110 ? 1.681 -4.691 -17.314 1.00 91.25 110 LYS A CA 1
ATOM 867 C C . LYS A 1 110 ? 1.320 -4.053 -15.975 1.00 91.25 110 LYS A C 1
ATOM 869 O O . LYS A 1 110 ? 0.143 -3.987 -15.646 1.00 91.25 110 LYS A O 1
ATOM 874 N N . TYR A 1 111 ? 2.317 -3.569 -15.235 1.00 92.69 111 TYR A N 1
ATOM 875 C CA . TYR A 1 111 ? 2.124 -2.914 -13.944 1.00 92.69 111 TYR A CA 1
ATOM 876 C C . TYR A 1 111 ? 1.222 -1.677 -14.054 1.00 92.69 111 TYR A C 1
ATOM 878 O O . TYR A 1 111 ? 0.315 -1.520 -13.245 1.00 92.69 111 TYR A O 1
ATOM 886 N N . ILE A 1 112 ? 1.425 -0.817 -15.060 1.00 89.62 112 ILE A N 1
ATOM 887 C CA . ILE A 1 112 ? 0.595 0.391 -15.227 1.00 89.62 112 ILE A CA 1
ATOM 888 C C . ILE A 1 112 ? -0.781 0.115 -15.844 1.00 89.62 112 ILE A C 1
ATOM 890 O O . ILE A 1 112 ? -1.689 0.932 -15.703 1.00 89.62 112 ILE A O 1
ATOM 894 N N . SER A 1 113 ? -0.925 -1.015 -16.537 1.00 86.06 113 SER A N 1
ATOM 895 C CA . SER A 1 113 ? -2.158 -1.394 -17.237 1.00 86.06 113 SER A CA 1
ATOM 896 C C . SER A 1 113 ? -3.091 -2.250 -16.386 1.00 86.06 113 SER A C 1
ATOM 898 O O . SER A 1 113 ? -4.182 -2.598 -16.839 1.00 86.06 113 SER A O 1
ATOM 900 N N . ASP A 1 114 ? -2.675 -2.643 -15.182 1.00 87.38 114 ASP A N 1
ATOM 901 C CA . ASP A 1 114 ? -3.512 -3.475 -14.337 1.00 87.38 114 ASP A CA 1
ATOM 902 C C . ASP A 1 114 ? -4.656 -2.690 -13.669 1.00 87.38 114 ASP A C 1
ATOM 904 O O . ASP A 1 114 ? -4.717 -1.455 -13.644 1.00 87.38 114 ASP A O 1
ATOM 908 N N . ALA A 1 115 ? -5.626 -3.442 -13.150 1.00 84.88 115 ALA A N 1
ATOM 909 C CA . ALA A 1 115 ? -6.803 -2.885 -12.492 1.00 84.88 115 ALA A CA 1
ATOM 910 C C . ALA A 1 115 ? -6.523 -2.420 -11.047 1.00 84.88 115 ALA A C 1
ATOM 912 O O . ALA A 1 115 ? -7.459 -2.060 -10.328 1.00 84.88 115 ALA A O 1
ATOM 913 N N . ASN A 1 116 ? -5.268 -2.452 -10.580 1.00 89.25 116 ASN A N 1
ATOM 914 C CA . ASN A 1 116 ? -4.934 -2.063 -9.219 1.00 89.25 116 ASN A CA 1
ATOM 915 C C . ASN A 1 116 ? -4.864 -0.535 -9.111 1.00 89.25 116 ASN A C 1
ATOM 917 O O . ASN A 1 116 ? -3.961 0.121 -9.631 1.00 89.25 116 ASN A O 1
ATOM 921 N N . THR A 1 117 ? -5.792 0.044 -8.352 1.00 91.25 117 THR A N 1
ATOM 922 C CA . THR A 1 117 ? -5.878 1.498 -8.164 1.00 91.25 117 THR A CA 1
ATOM 923 C C . THR A 1 117 ? -4.605 2.107 -7.576 1.00 91.25 117 THR A C 1
ATOM 925 O O . THR A 1 117 ? -4.277 3.246 -7.891 1.00 91.25 117 THR A O 1
ATOM 928 N N . TYR A 1 118 ? -3.862 1.371 -6.744 1.00 93.25 118 TYR A N 1
ATOM 929 C CA . TYR A 1 118 ? -2.609 1.861 -6.165 1.00 93.25 118 TYR A CA 1
ATOM 930 C C . TYR A 1 118 ? -1.471 1.882 -7.185 1.00 93.25 118 TYR A C 1
ATOM 932 O O . TYR A 1 118 ? -0.646 2.792 -7.153 1.00 93.25 118 TYR A O 1
ATOM 940 N N . HIS A 1 119 ? -1.442 0.929 -8.120 1.00 93.12 119 HIS A N 1
ATOM 941 C CA . HIS A 1 119 ? -0.471 0.942 -9.215 1.00 93.12 119 HIS A CA 1
ATOM 942 C C . HIS A 1 119 ? -0.747 2.099 -10.172 1.00 93.12 119 HIS A C 1
ATOM 944 O O . HIS A 1 119 ? 0.172 2.843 -10.516 1.00 93.12 119 HIS A O 1
ATOM 950 N N . GLN A 1 120 ? -2.021 2.325 -10.503 1.00 91.69 120 GLN A N 1
ATOM 951 C CA . GLN A 1 120 ? -2.445 3.474 -11.301 1.00 91.69 120 GLN A CA 1
ATOM 952 C C . GLN A 1 120 ? -2.078 4.799 -10.621 1.00 91.69 120 GLN A C 1
ATOM 954 O O . GLN A 1 120 ? -1.518 5.682 -11.264 1.00 91.69 120 GLN A O 1
ATOM 959 N N . GLN A 1 121 ? -2.319 4.941 -9.313 1.00 91.19 121 GLN A N 1
ATOM 960 C CA . GLN A 1 121 ? -1.908 6.134 -8.563 1.00 91.19 121 GLN A CA 1
ATOM 961 C C . GLN A 1 121 ? -0.384 6.314 -8.545 1.00 91.19 121 GLN A C 1
ATOM 963 O O . GLN A 1 121 ? 0.103 7.418 -8.787 1.00 91.19 121 GLN A O 1
ATOM 968 N N . ALA A 1 122 ? 0.380 5.244 -8.303 1.00 93.12 122 ALA A N 1
ATOM 969 C CA . ALA A 1 122 ? 1.840 5.292 -8.334 1.00 93.12 122 ALA A CA 1
ATOM 970 C C . ALA A 1 122 ? 2.373 5.710 -9.716 1.00 93.12 122 ALA A C 1
ATOM 972 O O . ALA A 1 122 ? 3.313 6.506 -9.784 1.00 93.12 122 ALA A O 1
ATOM 973 N N . TYR A 1 123 ? 1.747 5.228 -10.795 1.00 91.88 123 TYR A N 1
ATOM 974 C CA . TYR A 1 123 ? 2.034 5.652 -12.163 1.00 91.88 123 TYR A CA 1
ATOM 975 C C . TYR A 1 123 ? 1.744 7.138 -12.369 1.00 91.88 123 TYR A C 1
ATOM 977 O O . TYR A 1 123 ? 2.644 7.855 -12.788 1.00 91.88 123 TYR A O 1
ATOM 985 N N . GLN A 1 124 ? 0.545 7.626 -12.029 1.00 91.12 124 GLN A N 1
ATOM 986 C CA . GLN A 1 124 ? 0.184 9.035 -12.250 1.00 91.12 124 GLN A CA 1
ATOM 987 C C . GLN A 1 124 ? 1.154 10.003 -11.557 1.00 91.12 124 GLN A C 1
ATOM 989 O O . GLN A 1 124 ? 1.514 11.027 -12.130 1.00 91.12 124 GLN A O 1
ATOM 994 N N . ILE A 1 125 ? 1.636 9.653 -10.360 1.00 90.75 125 ILE A N 1
ATOM 995 C CA . ILE A 1 125 ? 2.629 10.450 -9.620 1.00 90.75 125 ILE A CA 1
ATOM 996 C C . ILE A 1 125 ? 3.983 10.507 -10.350 1.00 90.75 125 ILE A C 1
ATOM 998 O O . ILE A 1 125 ? 4.663 11.525 -10.291 1.00 90.75 125 ILE A O 1
ATOM 1002 N N . ASN A 1 126 ? 4.373 9.437 -11.048 1.00 89.69 126 ASN A N 1
ATOM 1003 C CA . ASN A 1 126 ? 5.671 9.312 -11.728 1.00 89.69 126 ASN A CA 1
ATOM 1004 C C . ASN A 1 126 ? 5.541 9.322 -13.258 1.00 89.69 126 ASN A C 1
ATOM 1006 O O . ASN A 1 126 ? 6.439 8.857 -13.962 1.00 89.69 126 ASN A O 1
ATOM 1010 N N . LYS A 1 127 ? 4.421 9.837 -13.778 1.00 90.12 127 LYS A N 1
ATOM 1011 C CA . LYS A 1 127 ? 3.994 9.633 -15.164 1.00 90.12 127 LYS A CA 1
ATOM 1012 C C . LYS A 1 127 ? 5.071 10.005 -16.174 1.00 90.12 127 LYS A C 1
ATOM 1014 O O . LYS A 1 127 ? 5.396 9.196 -17.028 1.00 90.12 127 LYS A O 1
ATOM 1019 N N . SER A 1 128 ? 5.668 11.188 -16.025 1.00 88.56 128 SER A N 1
ATOM 1020 C CA . SER A 1 128 ? 6.695 11.685 -16.950 1.00 88.56 128 SER A CA 1
ATOM 1021 C C . SER A 1 128 ? 7.874 10.720 -17.087 1.00 88.56 128 SER A C 1
ATOM 1023 O O . SER A 1 128 ? 8.299 10.433 -18.198 1.00 88.56 128 SER A O 1
ATOM 1025 N N . GLN A 1 129 ? 8.377 10.194 -15.969 1.00 89.81 129 GLN A N 1
ATOM 1026 C CA . GLN A 1 129 ? 9.513 9.272 -15.970 1.00 89.81 129 GLN A CA 1
ATOM 1027 C C . GLN A 1 129 ? 9.135 7.896 -16.531 1.00 89.81 129 GLN A C 1
ATOM 1029 O O . GLN A 1 129 ? 9.937 7.259 -17.210 1.00 89.81 129 GLN A O 1
ATOM 1034 N N . VAL A 1 130 ? 7.929 7.416 -16.222 1.00 90.94 130 VAL A N 1
ATOM 1035 C CA . VAL A 1 130 ? 7.443 6.125 -16.723 1.00 90.94 130 VAL A CA 1
ATOM 1036 C C . VAL A 1 130 ? 7.210 6.187 -18.231 1.00 90.94 130 VAL A C 1
ATOM 1038 O O . VAL A 1 130 ? 7.655 5.293 -18.948 1.00 90.94 130 VAL A O 1
ATOM 1041 N N . ASP A 1 131 ? 6.559 7.246 -18.712 1.00 90.19 131 ASP A N 1
ATOM 1042 C CA . ASP A 1 131 ? 6.269 7.445 -20.131 1.00 90.19 131 ASP A CA 1
ATOM 1043 C C . ASP A 1 131 ? 7.571 7.576 -20.940 1.00 90.19 131 ASP A C 1
ATOM 1045 O O . ASP A 1 131 ? 7.702 6.931 -21.976 1.00 90.19 131 ASP A O 1
ATOM 1049 N N . GLU A 1 132 ? 8.563 8.325 -20.443 1.00 88.50 132 GLU A N 1
ATOM 1050 C CA . GLU A 1 132 ? 9.895 8.430 -21.060 1.00 88.50 132 GLU A CA 1
ATOM 1051 C C . GLU A 1 132 ? 10.533 7.049 -21.268 1.00 88.50 132 GLU A C 1
ATOM 1053 O O . GLU A 1 132 ? 10.896 6.692 -22.389 1.00 88.50 132 GLU A O 1
ATOM 1058 N N . ILE A 1 133 ? 10.575 6.221 -20.220 1.00 87.38 133 ILE A N 1
ATOM 1059 C CA . ILE A 1 133 ? 11.144 4.870 -20.298 1.00 87.38 133 ILE A CA 1
ATOM 1060 C C . ILE A 1 133 ? 10.347 3.979 -21.259 1.00 87.38 133 ILE A C 1
ATOM 1062 O O . ILE A 1 133 ? 10.930 3.215 -22.026 1.00 87.38 133 ILE A O 1
ATOM 1066 N N . LEU A 1 134 ? 9.016 4.056 -21.256 1.00 86.88 134 LEU A N 1
ATOM 1067 C CA . LEU A 1 134 ? 8.196 3.263 -22.174 1.00 86.88 134 LEU A CA 1
ATOM 1068 C C . LEU A 1 134 ? 8.380 3.691 -23.637 1.00 86.88 134 LEU A C 1
ATOM 1070 O O . LEU A 1 134 ? 8.343 2.827 -24.517 1.00 86.88 134 LEU A O 1
ATOM 1074 N N . VAL A 1 135 ? 8.615 4.980 -23.905 1.00 86.75 135 VAL A N 1
ATOM 1075 C CA . VAL A 1 135 ? 8.984 5.482 -25.239 1.00 86.75 135 VAL A CA 1
ATOM 1076 C C . VAL A 1 135 ? 10.356 4.955 -25.646 1.00 86.75 135 VAL A C 1
ATOM 1078 O O . VAL A 1 135 ? 10.488 4.389 -26.731 1.00 86.75 135 VAL A O 1
ATOM 1081 N N . GLU A 1 136 ? 11.368 5.082 -24.782 1.00 83.50 136 GLU A N 1
ATOM 1082 C CA . GLU A 1 136 ? 12.729 4.595 -25.054 1.00 83.50 136 GLU A CA 1
ATOM 1083 C C . GLU A 1 136 ? 12.766 3.096 -25.371 1.00 83.50 136 GLU A C 1
ATOM 1085 O O . GLU A 1 136 ? 13.532 2.647 -26.225 1.00 83.50 136 GLU A O 1
ATOM 1090 N N . GLN A 1 137 ? 11.923 2.318 -24.692 1.00 81.00 137 GLN A N 1
ATOM 1091 C CA . GLN A 1 137 ? 11.817 0.872 -24.875 1.00 81.00 137 GLN A CA 1
ATOM 1092 C C . GLN A 1 137 ? 10.855 0.473 -26.016 1.00 81.00 137 GLN A C 1
ATOM 1094 O O . GLN A 1 137 ? 10.708 -0.716 -26.315 1.00 81.00 137 GLN A O 1
ATOM 1099 N N . GLY A 1 138 ? 10.217 1.445 -26.679 1.00 78.50 138 GLY A N 1
ATOM 1100 C CA . GLY A 1 138 ? 9.349 1.238 -27.841 1.00 78.50 138 GLY A CA 1
ATOM 1101 C C . GLY A 1 138 ? 7.972 0.647 -27.523 1.00 78.50 138 GLY A C 1
ATOM 1102 O O . GLY A 1 138 ? 7.349 0.062 -28.407 1.00 78.50 138 GLY A O 1
ATOM 1103 N N . PHE A 1 139 ? 7.499 0.764 -26.279 1.00 79.31 139 PHE A N 1
ATOM 1104 C CA . PHE A 1 139 ? 6.168 0.302 -25.862 1.00 79.31 139 PHE A CA 1
ATOM 1105 C C . PHE A 1 139 ? 5.064 1.315 -26.166 1.00 79.31 139 PHE A C 1
ATOM 1107 O O . PHE A 1 139 ? 3.926 0.918 -26.409 1.00 79.31 139 PHE A O 1
ATOM 1114 N N . ILE A 1 140 ? 5.388 2.609 -26.163 1.00 76.81 140 ILE A N 1
ATOM 1115 C CA . ILE A 1 140 ? 4.462 3.693 -26.509 1.00 76.81 140 ILE A CA 1
ATOM 1116 C C . ILE A 1 140 ? 5.148 4.683 -27.461 1.00 76.81 140 ILE A C 1
ATOM 1118 O O . ILE A 1 140 ? 6.372 4.795 -27.475 1.00 76.81 140 ILE A O 1
ATOM 1122 N N . GLN A 1 141 ? 4.379 5.395 -28.286 1.00 73.56 141 GLN A N 1
ATOM 1123 C CA . GLN A 1 141 ? 4.934 6.394 -29.208 1.00 73.56 141 GLN A CA 1
ATOM 1124 C C . GLN A 1 141 ? 5.182 7.732 -28.501 1.00 73.56 141 GLN A C 1
ATOM 1126 O O . GLN A 1 141 ? 4.380 8.160 -27.673 1.00 73.56 141 GLN A O 1
ATOM 1131 N N . SER A 1 142 ? 6.271 8.417 -28.872 1.00 59.00 142 SER A N 1
ATOM 1132 C CA . SER A 1 142 ? 6.557 9.779 -28.410 1.00 59.00 142 SER A CA 1
ATOM 1133 C C . SER A 1 142 ? 5.501 10.744 -28.955 1.00 59.00 142 SER A C 1
ATOM 1135 O O . SER A 1 142 ? 5.461 11.035 -30.151 1.00 59.00 142 SER A O 1
ATOM 1137 N N . SER A 1 143 ? 4.618 11.237 -28.090 1.00 51.94 143 SER A N 1
ATOM 1138 C CA . SER A 1 143 ? 3.573 12.185 -28.470 1.00 51.94 143 SER A CA 1
ATOM 1139 C C . SER A 1 143 ? 4.095 13.625 -28.459 1.00 51.94 143 SER A C 1
ATOM 1141 O O . SER A 1 143 ? 3.648 14.442 -27.658 1.00 51.94 143 SER A O 1
ATOM 1143 N N . ASN A 1 144 ? 4.999 13.970 -29.379 1.00 42.09 144 ASN A N 1
ATOM 1144 C CA . ASN A 1 144 ? 5.203 15.367 -29.783 1.00 42.09 144 ASN A CA 1
ATOM 1145 C C . ASN A 1 144 ? 4.159 15.742 -30.844 1.00 42.09 144 ASN A C 1
ATOM 1147 O O . ASN A 1 144 ? 4.477 15.939 -32.012 1.00 42.09 144 ASN A O 1
ATOM 1151 N N . LYS A 1 145 ? 2.890 15.761 -30.426 1.00 34.97 145 LYS A N 1
ATOM 1152 C CA . LYS A 1 145 ? 1.768 16.522 -30.997 1.00 34.97 145 LYS A CA 1
ATOM 1153 C C . LYS A 1 145 ? 0.508 16.147 -30.224 1.00 34.97 145 LYS A C 1
ATOM 1155 O O . LYS A 1 145 ? 0.206 14.976 -30.015 1.00 34.97 145 LYS A O 1
ATOM 1160 N N . THR A 1 146 ? -0.193 17.180 -29.783 1.00 41.22 146 THR A N 1
ATOM 1161 C CA . THR A 1 146 ? -1.566 17.182 -29.284 1.00 41.22 146 THR A CA 1
ATOM 1162 C C . THR A 1 146 ? -2.448 16.210 -30.063 1.00 41.22 146 THR A C 1
ATOM 1164 O O . THR A 1 146 ? -2.829 16.505 -31.188 1.00 41.22 146 THR A O 1
ATOM 1167 N N . ASN A 1 147 ? -2.689 15.036 -29.474 1.00 34.91 147 ASN A N 1
ATOM 1168 C CA . ASN A 1 147 ? -3.864 14.164 -29.578 1.00 34.91 147 ASN A CA 1
ATOM 1169 C C . ASN A 1 147 ? -3.482 12.847 -28.895 1.00 34.91 147 ASN A C 1
ATOM 1171 O O . ASN A 1 147 ? -2.837 11.982 -29.484 1.00 34.91 147 ASN A O 1
ATOM 1175 N N . SER A 1 148 ? -3.809 12.723 -27.608 1.00 37.31 148 SER A N 1
ATOM 1176 C CA . SER A 1 148 ? -3.505 11.519 -26.837 1.00 37.31 148 SER A CA 1
ATOM 1177 C C . SER A 1 148 ? -4.125 10.282 -27.511 1.00 37.31 148 SER A C 1
ATOM 1179 O O . SER A 1 148 ? -5.345 10.268 -27.692 1.00 37.31 148 SER A O 1
ATOM 1181 N N . PRO A 1 149 ? -3.367 9.205 -27.786 1.00 39.19 149 PRO A N 1
ATOM 1182 C CA . PRO A 1 149 ? -3.940 7.938 -28.247 1.00 39.19 149 PRO A CA 1
ATOM 1183 C C . PRO A 1 149 ? -4.697 7.198 -27.123 1.00 39.19 149 PRO A C 1
ATOM 1185 O O . PRO A 1 149 ? -5.280 6.144 -27.345 1.00 39.19 149 PRO A O 1
ATOM 1188 N N . PHE A 1 150 ? -4.750 7.772 -25.915 1.00 45.62 150 PHE A N 1
ATOM 1189 C CA . PHE A 1 150 ? -5.489 7.273 -24.751 1.00 45.62 150 PHE A CA 1
ATOM 1190 C C . PHE A 1 150 ? -6.920 7.827 -24.634 1.00 45.62 150 PHE A C 1
ATOM 1192 O O . PHE A 1 150 ? -7.449 7.942 -23.530 1.00 45.62 150 PHE A O 1
ATOM 1199 N N . GLY A 1 151 ? -7.580 8.131 -25.755 1.00 35.44 151 GLY A N 1
ATOM 1200 C CA . GLY A 1 151 ? -8.939 8.694 -25.809 1.00 35.44 151 GLY A CA 1
ATOM 1201 C C . GLY A 1 151 ? -10.083 7.819 -25.260 1.00 35.44 151 GLY A C 1
ATOM 1202 O O . GLY A 1 151 ? -11.238 8.114 -25.538 1.00 35.44 151 GLY A O 1
ATOM 1203 N N . GLY A 1 152 ? -9.814 6.765 -24.482 1.00 37.84 152 GLY A N 1
ATOM 1204 C CA . GLY A 1 152 ? -10.881 5.908 -23.947 1.00 37.84 152 GLY A CA 1
ATOM 1205 C C . GLY A 1 152 ? -10.555 5.035 -22.732 1.00 37.84 152 GLY A C 1
ATOM 1206 O O . GLY A 1 152 ? -11.486 4.608 -22.061 1.00 37.84 152 GLY A O 1
ATOM 1207 N N . PHE A 1 153 ? -9.282 4.782 -22.400 1.00 45.62 153 PHE A N 1
ATOM 1208 C CA . PHE A 1 153 ? -8.942 3.778 -21.371 1.00 45.62 153 PHE A CA 1
ATOM 1209 C C . PHE A 1 153 ? -8.624 4.334 -19.980 1.00 45.62 153 PHE A C 1
ATOM 1211 O O . PHE A 1 153 ? -8.804 3.631 -18.991 1.00 45.62 153 PHE A O 1
ATOM 1218 N N . PHE A 1 154 ? -8.217 5.600 -19.876 1.00 48.06 154 PHE A N 1
ATOM 1219 C CA . PHE A 1 154 ? -7.879 6.228 -18.596 1.00 48.06 154 PHE A CA 1
ATOM 1220 C C . PHE A 1 154 ? -8.687 7.506 -18.394 1.00 48.06 154 PHE A C 1
ATOM 1222 O O . PHE A 1 154 ? -8.135 8.596 -18.284 1.00 48.06 154 PHE A O 1
ATOM 1229 N N . GLN A 1 155 ? -10.015 7.380 -18.336 1.00 41.19 155 GLN A N 1
ATOM 1230 C CA . GLN A 1 155 ? -10.786 8.377 -17.605 1.00 41.19 155 GLN A CA 1
ATOM 1231 C C . GLN A 1 155 ? -10.619 8.059 -16.121 1.00 41.19 155 GLN A C 1
ATOM 1233 O O . GLN A 1 155 ? -11.096 7.008 -15.681 1.00 41.19 155 GLN A O 1
ATOM 1238 N N . PRO A 1 156 ? -9.973 8.920 -15.320 1.00 40.09 156 PRO A N 1
ATOM 1239 C CA . PRO A 1 156 ? -10.094 8.814 -13.884 1.00 40.09 156 PRO A CA 1
ATOM 1240 C C . PRO A 1 156 ? -11.555 9.150 -13.554 1.00 40.09 156 PRO A C 1
ATOM 1242 O O . PRO A 1 156 ? -11.904 10.299 -13.301 1.00 40.09 156 PRO A O 1
ATOM 1245 N N . LYS A 1 157 ? -12.448 8.150 -13.573 1.00 35.91 157 LYS A N 1
ATOM 1246 C CA . LYS A 1 157 ? -13.725 8.214 -12.856 1.00 35.91 157 LYS A CA 1
ATOM 1247 C C . LYS A 1 157 ? -13.379 8.165 -11.375 1.00 35.91 157 LYS A C 1
ATOM 1249 O O . LYS A 1 157 ? -13.545 7.150 -10.705 1.00 35.91 157 LYS A O 1
ATOM 1254 N N . VAL A 1 158 ? -12.819 9.261 -10.873 1.00 42.94 158 VAL A N 1
ATOM 1255 C CA . VAL A 1 158 ? -12.598 9.434 -9.449 1.00 42.94 158 VAL A CA 1
ATOM 1256 C C . VAL A 1 158 ? -13.959 9.754 -8.858 1.00 42.94 158 VAL A C 1
ATOM 1258 O O . VAL A 1 158 ? -14.357 10.906 -8.724 1.00 42.94 158 VAL A O 1
ATOM 1261 N N . LEU A 1 159 ? -14.688 8.706 -8.484 1.00 38.91 159 LEU A N 1
ATOM 1262 C CA . LEU A 1 159 ? -15.537 8.806 -7.311 1.00 38.91 159 LEU A CA 1
ATOM 1263 C C . LEU A 1 159 ? -14.562 8.897 -6.126 1.00 38.91 159 LEU A C 1
ATOM 1265 O O . LEU A 1 159 ? -14.236 7.895 -5.497 1.00 38.91 159 LEU A O 1
ATOM 1269 N N . ILE A 1 160 ? -13.998 10.086 -5.886 1.00 42.38 160 ILE A N 1
ATOM 1270 C CA . ILE A 1 160 ? -13.391 10.385 -4.589 1.00 42.38 160 ILE A CA 1
ATOM 1271 C C . ILE A 1 160 ? -14.570 10.305 -3.622 1.00 42.38 160 ILE A C 1
ATOM 1273 O O . ILE A 1 160 ? -15.491 11.115 -3.762 1.00 42.38 160 ILE A O 1
ATOM 1277 N N . PRO A 1 161 ? -14.627 9.356 -2.672 1.00 39.75 161 PRO A N 1
ATOM 1278 C CA . PRO A 1 161 ? -15.567 9.511 -1.582 1.00 39.75 161 PRO A CA 1
ATOM 1279 C C . PRO A 1 161 ? -15.211 10.840 -0.909 1.00 39.75 161 PRO A C 1
ATOM 1281 O O . PRO A 1 161 ? -14.116 11.012 -0.375 1.00 39.75 161 PRO A O 1
ATOM 1284 N N . VAL A 1 162 ? -16.138 11.796 -0.984 1.00 44.78 162 VAL A N 1
ATOM 1285 C CA . VAL A 1 162 ? -16.051 13.190 -0.502 1.00 44.78 162 VAL A CA 1
ATOM 1286 C C . VAL A 1 162 ? -15.620 13.296 0.980 1.00 44.78 162 VAL A C 1
ATOM 1288 O O . VAL A 1 162 ? -15.294 14.372 1.473 1.00 44.78 162 VAL A O 1
ATOM 1291 N N . ALA A 1 163 ? -15.508 12.170 1.686 1.00 47.94 163 ALA A N 1
ATOM 1292 C CA . ALA A 1 163 ? -15.008 12.044 3.048 1.00 47.94 163 ALA A CA 1
ATOM 1293 C C . ALA A 1 163 ? -13.605 12.648 3.287 1.00 47.94 163 ALA A C 1
ATOM 1295 O O . ALA A 1 163 ? -13.362 13.166 4.378 1.00 47.94 163 ALA A O 1
ATOM 1296 N N . ILE A 1 164 ? -12.701 12.656 2.295 1.00 48.34 164 ILE A N 1
ATOM 1297 C CA . ILE A 1 164 ? -11.360 13.262 2.462 1.00 48.34 164 ILE A CA 1
ATOM 1298 C C . ILE A 1 164 ? -11.436 14.802 2.473 1.00 48.34 164 ILE A C 1
ATOM 1300 O O . ILE A 1 164 ? -10.704 15.452 3.219 1.00 48.34 164 ILE A O 1
ATOM 1304 N N . ALA A 1 165 ? -12.381 15.402 1.739 1.00 46.31 165 ALA A N 1
ATOM 1305 C CA . ALA A 1 165 ? -12.558 16.855 1.720 1.00 46.31 165 ALA A CA 1
ATOM 1306 C C . ALA A 1 165 ? -13.137 17.390 3.044 1.00 46.31 165 ALA A C 1
ATOM 1308 O O . ALA A 1 165 ? -12.732 18.453 3.509 1.00 46.31 165 ALA A O 1
ATOM 1309 N N . VAL A 1 166 ? -14.020 16.632 3.707 1.00 50.72 166 VAL A N 1
ATOM 1310 C CA . VAL A 1 166 ? -14.592 17.041 5.004 1.00 50.72 166 VAL A CA 1
ATOM 1311 C C . VAL A 1 166 ? -13.541 16.993 6.116 1.00 50.72 166 VAL A C 1
ATOM 1313 O O . VAL A 1 166 ? -13.523 17.872 6.974 1.00 50.72 166 VAL A O 1
ATOM 1316 N N . GLY A 1 167 ? -12.618 16.024 6.081 1.00 49.78 167 GLY A N 1
ATOM 1317 C CA . GLY A 1 167 ? -11.530 15.926 7.058 1.00 49.78 167 GLY A CA 1
ATOM 1318 C C . GLY A 1 167 ? -10.649 17.174 7.075 1.00 49.78 167 GLY A C 1
ATOM 1319 O O . GLY A 1 167 ? -10.519 17.808 8.116 1.00 49.78 167 GLY A O 1
ATOM 1320 N N . VAL A 1 168 ? -10.117 17.573 5.916 1.00 55.81 168 VAL A N 1
ATOM 1321 C CA . VAL A 1 168 ? -9.225 18.741 5.811 1.00 55.81 168 VAL A CA 1
ATOM 1322 C C . VAL A 1 168 ? -9.950 20.040 6.181 1.00 55.81 168 VAL A C 1
ATOM 1324 O O . VAL A 1 168 ? -9.378 20.871 6.883 1.00 55.81 168 VAL A O 1
ATOM 1327 N N . VAL A 1 169 ? -11.224 20.202 5.801 1.00 56.69 169 VAL A N 1
ATOM 1328 C CA . VAL A 1 169 ? -12.014 21.395 6.158 1.00 56.69 169 VAL A CA 1
ATOM 1329 C C . VAL A 1 169 ? -12.304 21.456 7.662 1.00 56.69 169 VAL A C 1
ATOM 1331 O O . VAL A 1 169 ? -12.199 22.532 8.248 1.00 56.69 169 VAL A O 1
ATOM 1334 N N . VAL A 1 170 ? -12.608 20.332 8.321 1.00 57.94 170 VAL A N 1
ATOM 1335 C CA . VAL A 1 170 ? -12.849 20.313 9.775 1.00 57.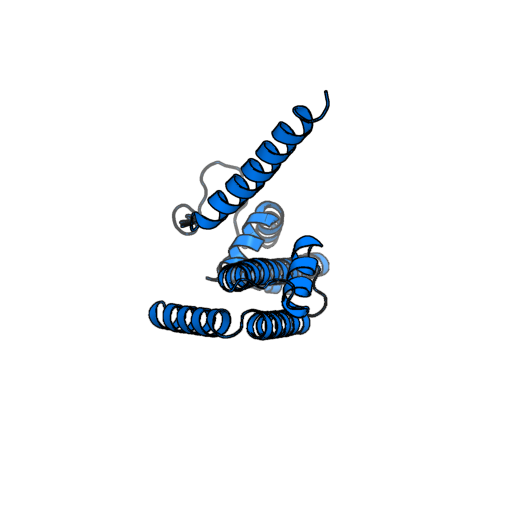94 170 VAL A CA 1
ATOM 1336 C C . VAL A 1 170 ? -11.560 20.590 10.548 1.00 57.94 170 VAL A C 1
ATOM 1338 O O . VAL A 1 170 ? -11.583 21.417 11.460 1.00 57.94 170 VAL A O 1
ATOM 1341 N N . THR A 1 171 ? -10.421 19.998 10.168 1.00 58.00 171 THR A N 1
ATOM 1342 C CA . THR A 1 171 ? -9.138 20.295 10.829 1.00 58.00 171 THR A CA 1
ATOM 1343 C C . THR A 1 171 ? -8.747 21.762 10.630 1.00 58.00 171 THR A C 1
ATOM 1345 O O . THR A 1 171 ? -8.349 22.427 11.586 1.00 58.00 171 THR A O 1
ATOM 1348 N N . PHE A 1 172 ? -8.949 22.311 9.426 1.00 64.50 172 PHE A N 1
ATOM 1349 C CA . PHE A 1 172 ? -8.678 23.720 9.129 1.00 64.50 172 PHE A CA 1
ATOM 1350 C C . PHE A 1 172 ? -9.605 24.674 9.909 1.00 64.50 172 PHE A C 1
ATOM 1352 O O . PHE A 1 172 ? -9.134 25.655 10.487 1.00 64.50 172 PHE A O 1
ATOM 1359 N N . LEU A 1 173 ? -10.904 24.362 10.021 1.00 64.31 173 LEU A N 1
ATOM 1360 C CA . LEU A 1 173 ? -11.868 25.148 10.804 1.00 64.31 173 LEU A CA 1
ATOM 1361 C C . LEU A 1 173 ? -11.597 25.090 12.314 1.00 64.31 173 LEU A C 1
ATOM 1363 O O . LEU A 1 173 ? -11.716 26.114 12.991 1.00 64.31 173 LEU A O 1
ATOM 1367 N N . VAL A 1 174 ? -11.202 23.933 12.855 1.00 64.44 174 VAL A N 1
ATOM 1368 C CA . VAL A 1 174 ? -10.840 23.791 14.278 1.00 64.44 174 VAL A CA 1
ATOM 1369 C C . VAL A 1 174 ? -9.566 24.579 14.594 1.00 64.44 174 VAL A C 1
ATOM 1371 O O . VAL A 1 174 ? -9.537 25.310 15.587 1.00 64.44 174 VAL A O 1
ATOM 1374 N N . ILE A 1 175 ? -8.549 24.524 13.725 1.00 61.12 175 ILE A N 1
ATOM 1375 C CA . ILE A 1 175 ? -7.308 25.303 13.881 1.00 61.12 175 ILE A CA 1
ATOM 1376 C C . ILE A 1 175 ? -7.593 26.813 13.791 1.00 61.12 175 ILE A C 1
ATOM 1378 O O . ILE A 1 175 ? -7.137 27.578 14.648 1.00 61.12 175 ILE A O 1
ATOM 1382 N N . MET A 1 176 ? -8.407 27.263 12.826 1.00 66.44 176 MET A N 1
ATOM 1383 C CA . MET A 1 176 ? -8.794 28.678 12.719 1.00 66.44 176 MET A CA 1
ATOM 1384 C C . MET A 1 176 ? -9.607 29.161 13.927 1.00 66.44 176 MET A C 1
ATOM 1386 O O . MET A 1 176 ? -9.375 30.267 14.425 1.00 66.44 176 MET A O 1
ATOM 1390 N N . ARG A 1 177 ? -10.540 28.346 14.436 1.00 59.47 177 ARG A N 1
ATOM 1391 C CA . ARG A 1 177 ? -11.371 28.704 15.595 1.00 59.47 177 ARG A CA 1
ATOM 1392 C C . ARG A 1 177 ? -10.543 28.804 16.881 1.00 59.47 177 ARG A C 1
ATOM 1394 O O . ARG A 1 177 ? -10.748 29.747 17.648 1.00 59.47 177 ARG A O 1
ATOM 1401 N N . ASN A 1 178 ? -9.569 27.914 17.084 1.00 56.97 178 ASN A N 1
ATOM 1402 C CA . ASN A 1 178 ? -8.675 27.972 18.246 1.00 56.97 178 ASN A CA 1
ATOM 1403 C C . ASN A 1 178 ? -7.727 29.180 18.210 1.00 56.97 178 ASN A C 1
ATOM 1405 O O . ASN A 1 178 ? -7.504 29.816 19.242 1.00 56.97 178 ASN A O 1
ATOM 1409 N N . ASN A 1 179 ? -7.228 29.563 17.031 1.00 57.41 179 ASN A N 1
ATOM 1410 C CA . ASN A 1 179 ? -6.381 30.752 16.901 1.00 57.41 179 ASN A CA 1
ATOM 1411 C C . ASN A 1 179 ? -7.152 32.062 17.120 1.00 57.41 179 ASN A C 1
ATOM 1413 O O . ASN A 1 179 ? -6.580 33.031 17.623 1.00 57.41 179 ASN A O 1
ATOM 1417 N N . LYS A 1 180 ? -8.456 32.099 16.814 1.00 54.50 180 LYS A N 1
ATOM 1418 C CA . LYS A 1 180 ? -9.290 33.286 17.060 1.00 54.50 180 LYS A CA 1
ATOM 1419 C C . LYS A 1 180 ? -9.627 33.467 18.546 1.00 54.50 180 LYS A C 1
ATOM 1421 O O . LYS A 1 180 ? -9.629 34.596 19.022 1.00 54.50 180 LYS A O 1
ATOM 1426 N N . GLN A 1 181 ? -9.834 32.383 19.303 1.00 53.34 181 GLN A N 1
ATOM 1427 C CA . GLN A 1 181 ? -10.114 32.482 20.746 1.00 53.34 181 GLN A CA 1
ATOM 1428 C C . GLN A 1 181 ? -8.884 32.833 21.594 1.00 53.34 181 GLN A C 1
ATOM 1430 O O . GLN A 1 181 ? -9.022 33.501 22.617 1.00 53.34 181 GLN A O 1
ATOM 1435 N N . ARG A 1 182 ? -7.673 32.464 21.156 1.00 52.28 182 ARG A N 1
ATOM 1436 C CA . ARG A 1 182 ? -6.429 32.851 21.848 1.00 52.28 182 ARG A CA 1
ATOM 1437 C C . ARG A 1 182 ? -6.101 34.344 21.738 1.00 52.28 182 ARG A C 1
ATOM 1439 O O . ARG A 1 182 ? -5.455 34.869 22.632 1.00 52.28 182 ARG A O 1
ATOM 1446 N N . LYS A 1 183 ? -6.595 35.042 20.708 1.00 49.12 183 LYS A N 1
ATOM 1447 C CA . LYS A 1 183 ? -6.442 36.504 20.578 1.00 49.12 183 LYS A CA 1
ATOM 1448 C C . LYS A 1 183 ? -7.424 37.321 21.429 1.00 49.12 183 LYS A C 1
ATOM 1450 O O . LYS A 1 183 ? -7.204 38.509 21.595 1.00 49.12 183 LYS A O 1
ATOM 1455 N N . ILE A 1 184 ? -8.486 36.708 21.960 1.00 52.25 184 ILE A N 1
ATOM 1456 C CA . ILE A 1 184 ? -9.522 37.412 22.744 1.00 52.25 184 ILE A CA 1
ATOM 1457 C C . ILE A 1 184 ? -9.262 37.307 24.258 1.00 52.25 184 ILE A C 1
ATOM 1459 O O . ILE A 1 184 ? -9.735 38.140 25.017 1.00 52.25 184 ILE A O 1
ATOM 1463 N N . LYS A 1 185 ? -8.470 36.326 24.711 1.00 43.59 185 LYS A N 1
ATOM 1464 C CA . LYS A 1 185 ? -8.087 36.165 26.130 1.00 43.59 185 LYS A CA 1
ATOM 1465 C C . LYS A 1 185 ? -6.741 36.809 26.499 1.00 43.59 185 LYS A C 1
ATOM 1467 O O . LYS A 1 185 ? -6.215 36.534 27.570 1.00 43.59 185 LYS A O 1
ATOM 1472 N N . GLY A 1 186 ? -6.175 37.609 25.599 1.00 48.09 186 GLY A N 1
ATOM 1473 C CA . GLY A 1 186 ? -4.980 38.415 25.839 1.00 48.09 186 GLY A CA 1
ATOM 1474 C C . GLY A 1 186 ? -5.340 39.894 25.839 1.00 48.09 186 GLY A C 1
ATOM 1475 O O . GLY A 1 186 ? -4.981 40.598 24.901 1.00 48.09 186 GLY A O 1
ATOM 1476 N N . PHE A 1 187 ? -6.107 40.309 26.842 1.00 39.53 187 PHE A N 1
ATOM 1477 C CA . PHE A 1 187 ? -6.270 41.687 27.296 1.00 39.53 187 PHE A CA 1
ATOM 1478 C C . PHE A 1 187 ? -6.388 41.648 28.816 1.00 39.53 187 PHE A C 1
ATOM 1480 O O . PHE A 1 187 ? -7.082 40.725 29.306 1.00 39.53 187 PHE A O 1
#

Radius of gyration: 21.54 Å; chains: 1; bounding box: 42×51×58 Å

Foldseek 3Di:
DVVVVVVVLVVLLVVCVVFVLVSLLVLLVVLVVLCVVLPDFDADPVLVVLSVCSNRSVDRHSVVSSVSSVVSVLRSLLRSLLVVLVVLLVVLVVCDQDPVNLVSLVVLVCQCLDPDPSSVVSCVVCVVSNVVSNCVSPNDPDPPDPDDPPPDRDDPPPPPVCVVVVVVVVVVVVVVVVVVVVVVPPD

Sequence (187 aa):
YQEQKERVDKLKDKLAQNDPQKYGKLAARNIAERISAAGTLILDQETQEKIENLKNGKVADASQVRKTEEEVIHQVNLAIAKKKLSELLAEIKKLGKNKKAKEKGSDLFKYISDANTYHQQAYQINKSQVDEILVEQGFIQSSNKTNSPFGGFFQPKVLIPVAIAVGVVVTFLVIMRNNKQRKIKGF

Secondary structure (DSSP, 8-state):
-HHHHHHHHHHHHHHHHH-HHHHHHHHHHHHHHHHHHT-S----HHHHHHHHHHHTT---SHHHHHHHHHHHHHHHHHHHHHHHHHHHHHHHHHHTTSHHHHHHHHHHHHHHHSS-HHHHHHHHHTHHHHHHHHHHTTSS----SS--TTTTT--------THHHHHHHHHHHHHHHHHHHHTTS--